Protein AF-A0A7J3V634-F1 (afdb_monomer)

Mean predicted aligned error: 9.3 Å

Foldseek 3Di:
DVVVVVVVVVVVVLLVVQVVPQDDDDDDPDDPDPPPDPDDDDPSLLVLLLQCLQVLLLLCLLQLFLSLLVQQCCCCRVNNDDQLLSLLLSLLLSLLSLVLSLVLLVVVVLADPLCPLLLVLLLVLLLVLLLVLLVCLVPDDVVVVLVVLLVVLLVLLCCLQCCVVDPDPPPDDDDDDPVRSSVLSNVQSNVLSNVCLNNSGLSLLVQLSCCCPVVVDQSSNSSNSSSSSSNSSSVSSSVSSVVVVSHDPSSVSSSVSSSVSSSNSSNNNSNCNVPDDSNVSSNSSSVVSNVSSCVSPVDD

Nearest PDB structures (foldseek):
  6fmt-assembly1_A  TM=5.367E-01  e=1.695E-02  Escherichia coli K-12
  5hxs-assembly1_A  TM=1.666E-01  e=1.503E-01  Methanocaldococcus jannaschii DSM 2661
  5a2o-assembly1_B  TM=2.317E-01  e=8.342E+00  Arabidopsis thaliana
  4iu9-assembly1_B  TM=1.580E-01  e=4.334E+00  Escherichia coli K-12

Sequence (300 aa):
MKVSVLLTFQFNYLLRYIYKNTRYEYMDTSGGKIIEANQSITIGRTSAAFLFGLLLGVAAGLIGVGGGEFRIPVLLHVIGLPVITAIAVNLLVGLLTVVASFIRRFQLGLLNGHSVNIVLVMSATSIIGAYVGALLTDRIPEKPLKKLLAAFLVIVGLKIGLEPFIEFQVAFTFTWSFLEEALLAALIGLAIGIISGTLGVAGGEFRIPALIYIFNLDIVAAGTASLLVSIPTVASGFLKHHSMRHMNRNAWFIAITMSAGSMLGAFVGASYAGVIGKDILKVLLGVILVLATVRMVTKP

Radius of gyration: 19.32 Å; Cα contacts (8 Å, |Δi|>4): 490; chains: 1; bounding box: 47×51×56 Å

Secondary structure (DSSP, 8-state):
-HHHHHHHHHHHHHHHHHHTT-------S-SS----------HHHHHHHHHHHHHHHHHHHHHT---HHHHHHHIIIII---HHHHHHHHHHHHHHHHHHHHHHHHHTT---GGGHHHHHHHHHHHHHHHHHHHHHTTTS-HHHHHHHHHHHHHHHHHHHHHTTTS-----------HHHHHHHHHHHHHHHHHHHHHH----HHHHHHHHHHTS---HHHHHHHHHHHHHHHHHHHHHHHHHTT---HHHHHHHHHHHHHHHHHHHHHHHHTTTS-HHHHHHHHHHHHHHHHHHHHH--

Solvent-accessible surface area (backbone atoms only — not comparable to full-atom values): 14826 Å² total; per-residue (Å²): 123,72,66,63,57,52,53,54,48,52,52,53,48,51,50,50,61,53,57,76,74,62,83,80,81,88,77,82,96,78,71,102,64,90,76,73,77,84,70,79,88,48,73,70,48,44,53,48,32,20,53,53,20,20,57,43,12,24,58,12,15,35,51,24,30,28,44,19,71,65,44,43,59,42,31,44,72,66,62,58,42,56,70,67,34,25,30,42,35,30,18,51,28,18,31,47,20,21,48,35,13,37,55,41,30,54,75,67,62,42,64,56,80,89,47,50,64,45,36,52,39,16,26,61,29,9,27,55,18,2,43,53,15,42,72,37,43,93,72,54,68,60,67,66,53,52,50,55,50,30,55,51,30,38,56,52,10,51,51,46,32,41,44,75,82,41,89,74,79,75,91,70,86,86,84,72,52,76,65,57,46,42,51,51,25,30,53,51,17,25,54,41,11,26,51,19,17,43,66,24,31,41,40,18,84,59,40,26,56,44,31,30,74,75,68,68,33,55,67,56,36,15,10,40,45,27,19,63,28,25,38,57,18,26,44,36,18,30,53,50,39,54,75,69,60,44,63,56,76,63,49,49,55,44,27,53,39,17,22,57,22,11,26,53,17,2,34,57,18,14,67,42,36,85,72,55,55,68,55,60,52,30,33,52,51,9,52,48,31,37,53,48,26,53,58,62,70,76,51,135

Structure (mmCIF, N/CA/C/O backbone):
data_AF-A0A7J3V634-F1
#
_entry.id   AF-A0A7J3V634-F1
#
loop_
_atom_site.group_PDB
_atom_site.id
_atom_site.type_symbol
_atom_site.label_atom_id
_atom_site.label_alt_id
_atom_site.label_comp_id
_atom_site.label_asym_id
_atom_site.label_entity_id
_atom_site.label_seq_id
_atom_site.pdbx_PDB_ins_code
_atom_site.Cartn_x
_atom_site.Cartn_y
_atom_site.Cartn_z
_atom_site.occupancy
_atom_site.B_iso_or_equiv
_atom_site.auth_seq_id
_atom_site.auth_comp_id
_atom_site.auth_asym_id
_atom_site.auth_atom_id
_atom_site.pdbx_PDB_model_num
ATOM 1 N N . MET A 1 1 ? -10.206 -32.876 1.436 1.00 45.84 1 MET A N 1
ATOM 2 C CA . MET A 1 1 ? -11.589 -32.351 1.556 1.00 45.84 1 MET A CA 1
ATOM 3 C C . MET A 1 1 ? -12.076 -32.115 2.998 1.00 45.84 1 MET A C 1
ATOM 5 O O . MET A 1 1 ? -12.965 -31.299 3.171 1.00 45.84 1 MET A O 1
ATOM 9 N N . LYS A 1 2 ? -11.512 -32.754 4.044 1.00 36.22 2 LYS A N 1
ATOM 10 C CA . LYS A 1 2 ? -11.956 -32.561 5.449 1.00 36.22 2 LYS A CA 1
ATOM 11 C C . LYS A 1 2 ? -11.370 -31.329 6.175 1.00 36.22 2 LYS A C 1
ATOM 13 O O . LYS A 1 2 ? -11.985 -30.839 7.111 1.00 36.22 2 LYS A O 1
ATOM 18 N N . VAL A 1 3 ? -10.229 -30.794 5.727 1.00 35.16 3 VAL A N 1
ATOM 19 C CA . VAL A 1 3 ? -9.557 -29.640 6.373 1.00 35.16 3 VAL A CA 1
ATOM 20 C C . VAL A 1 3 ? -10.190 -28.293 5.988 1.00 35.16 3 VAL A C 1
ATOM 22 O O . VAL A 1 3 ? -10.317 -27.412 6.833 1.00 35.16 3 VAL A O 1
ATOM 25 N 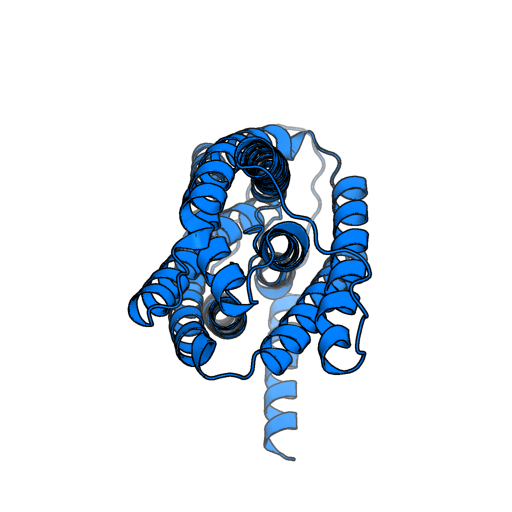N . SER A 1 4 ? -10.666 -28.145 4.745 1.00 29.00 4 SER A N 1
ATOM 26 C CA . SER A 1 4 ? -11.328 -26.915 4.281 1.00 29.00 4 SER A CA 1
ATOM 27 C C . SER A 1 4 ? -12.658 -26.670 4.996 1.00 29.00 4 SER A C 1
ATOM 29 O O . SER A 1 4 ? -12.927 -25.553 5.418 1.00 29.00 4 SER A O 1
ATOM 31 N N . VAL A 1 5 ? -13.449 -27.723 5.221 1.00 34.91 5 VAL A N 1
ATOM 32 C CA . VAL A 1 5 ? -14.742 -27.631 5.918 1.00 34.91 5 VAL A CA 1
ATOM 33 C C . VAL A 1 5 ? -14.561 -27.233 7.387 1.00 34.91 5 VAL A C 1
ATOM 35 O O . VAL A 1 5 ? -15.330 -26.420 7.894 1.00 34.91 5 VAL A O 1
ATOM 38 N N . LEU A 1 6 ? -13.513 -27.731 8.056 1.00 27.88 6 LEU A N 1
ATOM 39 C CA . LEU A 1 6 ? -13.231 -27.405 9.458 1.00 27.88 6 LEU A CA 1
ATOM 40 C C . LEU A 1 6 ? -12.785 -25.941 9.637 1.00 27.88 6 LEU A C 1
ATOM 42 O O . LEU A 1 6 ? -13.244 -25.264 10.556 1.00 27.88 6 LEU A O 1
ATOM 46 N N . LEU A 1 7 ? -11.945 -25.435 8.724 1.00 33.19 7 LEU A N 1
ATOM 47 C CA . LEU A 1 7 ? -11.500 -24.036 8.702 1.00 33.19 7 LEU A CA 1
ATOM 48 C C . LEU A 1 7 ? -12.657 -23.077 8.397 1.00 33.19 7 LEU A C 1
ATOM 50 O O . LEU A 1 7 ? -12.810 -22.069 9.084 1.00 33.19 7 LEU A O 1
ATOM 54 N N . THR A 1 8 ? -13.519 -23.403 7.429 1.00 33.12 8 THR A N 1
ATOM 55 C CA . THR A 1 8 ? -14.716 -22.603 7.124 1.00 33.12 8 THR A CA 1
ATOM 56 C C . THR A 1 8 ? -15.710 -22.603 8.288 1.00 33.12 8 THR A C 1
ATOM 58 O O . THR A 1 8 ? -16.333 -21.577 8.562 1.00 33.12 8 THR A O 1
ATOM 61 N N . PHE A 1 9 ? -15.837 -23.715 9.018 1.00 32.44 9 PHE A N 1
ATOM 62 C CA . PHE A 1 9 ? -16.726 -23.814 10.176 1.00 32.44 9 PHE A CA 1
ATOM 63 C C . PHE A 1 9 ? -16.220 -22.997 11.370 1.00 32.44 9 PHE A C 1
ATOM 65 O O . PHE A 1 9 ? -16.987 -22.226 11.944 1.00 32.44 9 PHE A O 1
ATOM 72 N N . GLN A 1 10 ? -14.927 -23.083 11.704 1.00 37.62 10 GLN A N 1
ATOM 73 C CA . GLN A 1 10 ? -14.343 -22.256 12.767 1.00 37.62 10 GLN A CA 1
ATOM 74 C C . GLN A 1 10 ? -14.338 -20.767 12.408 1.00 37.62 10 GLN A C 1
ATOM 76 O O . GLN A 1 10 ? -14.627 -19.936 13.265 1.00 37.62 10 GLN A O 1
ATOM 81 N N . PHE A 1 11 ? -14.105 -20.423 11.140 1.00 39.81 11 PHE A N 1
ATOM 82 C CA . PHE A 1 11 ? -14.181 -19.047 10.649 1.00 39.81 11 PHE A CA 1
ATOM 83 C C . PHE A 1 11 ? -15.605 -18.477 10.746 1.00 39.81 11 PHE A C 1
ATOM 85 O O . PHE A 1 11 ? -15.799 -17.379 11.263 1.00 39.81 11 PHE A O 1
ATOM 92 N N . ASN A 1 12 ? -16.624 -19.243 10.341 1.00 38.59 12 ASN A N 1
ATOM 93 C CA . ASN A 1 12 ? -18.026 -18.836 10.465 1.00 38.59 12 ASN A CA 1
ATOM 94 C C . ASN A 1 12 ? -18.508 -18.784 11.922 1.00 38.59 12 ASN A C 1
ATOM 96 O O . ASN A 1 12 ? -19.328 -17.931 12.261 1.00 38.59 12 ASN A O 1
ATOM 100 N N . TYR A 1 13 ? -17.997 -19.657 12.792 1.00 42.78 13 TYR A N 1
ATOM 101 C CA . TYR A 1 13 ? -18.288 -19.617 14.224 1.00 42.78 13 TYR A CA 1
ATOM 102 C C . TYR A 1 13 ? -17.664 -18.384 14.887 1.00 42.78 13 TYR A C 1
ATOM 104 O O . TYR A 1 13 ? -18.345 -17.686 15.635 1.00 42.78 13 TYR A O 1
ATOM 112 N N . LEU A 1 14 ? -16.413 -18.056 14.546 1.00 41.62 14 LEU A N 1
ATOM 113 C CA . LEU A 1 14 ? -15.735 -16.847 15.014 1.00 41.62 14 LEU A CA 1
ATOM 114 C C . LEU A 1 14 ? -16.471 -15.585 14.539 1.00 41.62 14 LEU A C 1
ATOM 116 O O . LEU A 1 14 ? -16.734 -14.692 15.340 1.00 41.62 14 LEU A O 1
ATOM 120 N N . LEU A 1 15 ? -16.891 -15.544 13.268 1.00 41.97 15 LEU A N 1
ATOM 121 C CA . LEU A 1 15 ? -17.710 -14.457 12.730 1.00 41.97 15 LEU A CA 1
ATOM 122 C C . LEU A 1 15 ? -19.057 -14.340 13.455 1.00 41.97 15 LEU A C 1
ATOM 124 O O . LEU A 1 15 ? -19.433 -13.237 13.835 1.00 41.97 15 LEU A O 1
ATOM 128 N N . ARG A 1 16 ? -19.766 -15.448 13.713 1.00 43.16 16 ARG A N 1
ATOM 129 C CA . ARG A 1 16 ? -21.039 -15.434 14.463 1.00 43.16 16 ARG A CA 1
ATOM 130 C C . ARG A 1 16 ? -20.866 -15.008 15.921 1.00 43.16 16 ARG A C 1
ATOM 132 O O . ARG A 1 16 ? -21.716 -14.286 16.436 1.00 43.16 16 ARG A O 1
ATOM 139 N N . TYR A 1 17 ? -19.783 -15.425 16.571 1.00 42.31 17 TYR A N 1
ATOM 140 C CA . TYR A 1 17 ? -19.458 -15.030 17.940 1.00 42.31 17 TYR A CA 1
ATOM 141 C C . TYR A 1 17 ? -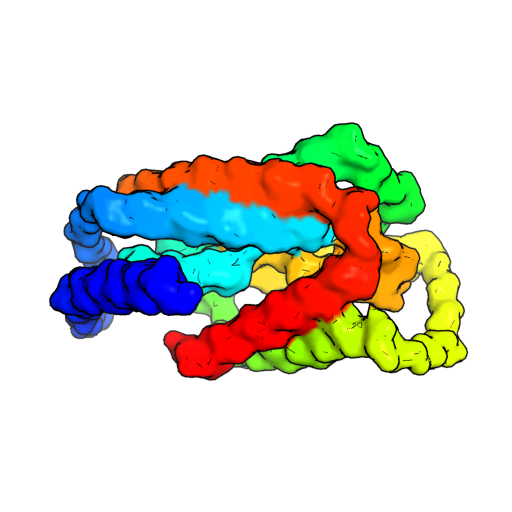19.157 -13.526 18.035 1.00 42.31 17 TYR A C 1
ATOM 143 O O . TYR A 1 17 ? -19.660 -12.851 18.929 1.00 42.31 17 TYR A O 1
ATOM 151 N N . ILE A 1 18 ? -18.412 -12.981 17.069 1.00 43.28 18 ILE A N 1
ATOM 152 C CA . ILE A 1 18 ? -18.109 -11.546 16.976 1.00 43.28 18 ILE A CA 1
ATOM 153 C C . ILE A 1 18 ? -19.377 -10.730 16.655 1.00 43.28 18 ILE A C 1
ATOM 155 O O . ILE A 1 18 ? -19.612 -9.695 17.281 1.00 43.28 18 ILE A O 1
ATOM 159 N N . TYR A 1 19 ? -20.225 -11.216 15.741 1.00 39.62 19 TYR A N 1
ATOM 160 C CA . TYR A 1 19 ? -21.429 -10.513 15.271 1.00 39.62 19 TYR A CA 1
ATOM 161 C C . TYR A 1 19 ? -22.530 -10.400 16.337 1.00 39.62 19 TYR A C 1
ATOM 163 O O . TYR A 1 19 ? -23.270 -9.419 16.375 1.00 39.62 19 TYR A O 1
ATOM 171 N N . LYS A 1 20 ? -22.640 -11.378 17.248 1.00 38.91 20 LYS A N 1
ATOM 172 C CA . LYS A 1 20 ? -23.661 -11.360 18.312 1.00 38.91 20 LYS A CA 1
ATOM 173 C C . LYS A 1 20 ? -23.443 -10.231 19.338 1.00 38.91 20 LYS A C 1
ATOM 175 O O . LYS A 1 20 ? -24.393 -9.851 20.013 1.00 38.91 20 LYS A O 1
ATOM 180 N N . ASN A 1 21 ? -22.237 -9.657 19.398 1.00 39.81 21 ASN A N 1
ATOM 181 C CA . ASN A 1 21 ? -21.861 -8.596 20.340 1.00 39.81 21 ASN A CA 1
ATOM 182 C C . ASN A 1 21 ? -21.750 -7.188 19.711 1.00 39.81 21 ASN A C 1
ATOM 184 O O . ASN A 1 21 ? -21.291 -6.267 20.380 1.00 39.81 21 ASN A O 1
ATOM 188 N N . THR A 1 22 ? -22.158 -6.991 18.451 1.00 38.78 22 THR A N 1
ATOM 189 C CA . THR A 1 22 ? -21.983 -5.725 17.700 1.00 38.78 22 THR A CA 1
ATOM 190 C C . THR A 1 22 ? -23.302 -4.969 17.444 1.00 38.78 22 THR A C 1
ATOM 192 O O . THR A 1 22 ? -23.535 -4.465 16.347 1.00 38.78 22 THR A O 1
ATOM 195 N N . ARG A 1 23 ? -24.203 -4.860 18.438 1.00 30.58 23 ARG A N 1
ATOM 196 C CA . ARG A 1 23 ? -25.337 -3.915 18.331 1.00 30.58 23 ARG A CA 1
ATOM 197 C C . ARG A 1 23 ? -24.818 -2.479 18.461 1.00 30.58 23 ARG A C 1
ATOM 199 O O . ARG A 1 23 ? -24.318 -2.098 19.513 1.00 30.58 23 ARG A O 1
ATOM 206 N N . TYR A 1 24 ? -24.945 -1.709 17.383 1.00 37.53 24 TYR A N 1
ATOM 207 C CA . TYR A 1 24 ? -24.704 -0.269 17.352 1.00 37.53 24 TYR A CA 1
ATOM 208 C C . TYR A 1 24 ? -25.975 0.459 17.812 1.00 37.53 24 TYR A C 1
ATOM 210 O O . TYR A 1 24 ? -27.003 0.373 17.143 1.00 37.53 24 TYR A O 1
ATOM 218 N N . GLU A 1 25 ? -25.914 1.168 18.939 1.00 31.16 25 GLU A N 1
ATOM 219 C CA . GLU A 1 25 ? -26.877 2.229 19.252 1.00 31.16 25 GLU A CA 1
ATOM 220 C C . GLU A 1 25 ? -26.406 3.510 18.557 1.00 31.16 25 GLU A C 1
ATOM 222 O O . GLU A 1 25 ? -25.338 4.042 18.859 1.00 31.16 25 GLU A O 1
ATOM 227 N N . TYR A 1 26 ? -27.186 3.988 17.588 1.00 30.92 26 TYR A N 1
ATOM 228 C CA . TYR A 1 26 ? -27.052 5.348 17.081 1.00 30.92 26 TYR A CA 1
ATOM 229 C C . TYR A 1 26 ? -27.625 6.287 18.145 1.00 30.92 26 TYR A C 1
ATOM 231 O O . TYR A 1 26 ? -28.818 6.210 18.432 1.00 30.92 26 TYR A O 1
ATOM 239 N N . MET A 1 27 ? -26.795 7.150 18.737 1.00 32.94 27 MET A N 1
ATOM 240 C CA . MET A 1 27 ? -27.274 8.231 19.599 1.00 32.94 27 MET A CA 1
ATOM 241 C C . MET A 1 27 ? -27.225 9.576 18.880 1.00 32.94 27 MET A C 1
ATOM 243 O O . MET A 1 27 ? -26.227 9.950 18.265 1.00 32.94 27 MET A O 1
ATOM 247 N N . ASP A 1 28 ? -28.365 10.250 18.986 1.00 32.53 28 ASP A N 1
ATOM 248 C CA . ASP A 1 28 ? -28.710 11.584 18.520 1.00 32.53 28 ASP A CA 1
ATOM 249 C C . ASP A 1 28 ? -27.691 12.653 18.958 1.00 32.53 28 ASP A C 1
ATOM 251 O O . ASP A 1 28 ? -27.227 12.702 20.101 1.00 32.53 28 ASP A O 1
ATOM 255 N N . THR A 1 29 ? -27.337 13.519 18.013 1.00 43.69 29 THR A N 1
ATOM 256 C CA . THR A 1 29 ? -26.431 14.655 18.164 1.00 43.69 29 THR A CA 1
ATOM 257 C C . THR A 1 29 ? -27.108 15.796 18.919 1.00 43.69 29 THR A C 1
ATOM 259 O O . THR A 1 29 ? -27.590 16.749 18.316 1.00 43.69 29 THR A O 1
ATOM 262 N N . SER A 1 30 ? -27.088 15.734 20.250 1.00 37.00 30 SER A N 1
ATOM 263 C CA . SER A 1 30 ? -27.451 16.852 21.130 1.00 37.00 30 SER A CA 1
ATOM 264 C C . SER A 1 30 ? -26.526 16.899 22.352 1.00 37.00 30 SER A C 1
ATOM 266 O O . SER A 1 30 ? -26.880 16.451 23.437 1.00 37.00 30 SER A O 1
ATOM 268 N N . GLY A 1 31 ? -25.312 17.437 22.176 1.00 37.28 31 GLY A N 1
ATOM 269 C CA . GLY A 1 31 ? -24.370 17.716 23.271 1.00 37.28 31 GLY A CA 1
ATOM 270 C C . GLY A 1 31 ? -22.965 17.169 23.017 1.00 37.28 31 GLY A C 1
ATOM 271 O O . GLY A 1 31 ? -22.726 15.972 23.122 1.00 37.28 31 GLY A O 1
ATOM 272 N N . GLY A 1 32 ? -22.025 18.061 22.688 1.00 38.50 32 GLY A N 1
ATOM 273 C CA . GLY A 1 32 ? -20.645 17.779 22.270 1.00 38.50 32 GLY A CA 1
ATOM 274 C C . GLY A 1 32 ? -19.739 17.070 23.288 1.00 38.50 32 GLY A C 1
ATOM 275 O O . GLY A 1 32 ? -18.743 17.634 23.736 1.00 38.50 32 GLY A O 1
ATOM 276 N N . LYS A 1 33 ? -20.022 15.802 23.591 1.00 30.19 33 LYS A N 1
ATOM 277 C CA . LYS A 1 33 ? -19.060 14.832 24.120 1.00 30.19 33 LYS A CA 1
ATOM 278 C C . LYS A 1 33 ? -19.161 13.554 23.296 1.00 30.19 33 LYS A C 1
ATOM 280 O O . LYS A 1 33 ? -20.171 12.864 23.343 1.00 30.19 33 LYS A O 1
ATOM 285 N N . ILE A 1 34 ? -18.090 13.229 22.572 1.00 41.69 34 ILE A N 1
ATOM 286 C CA . ILE A 1 34 ? -17.910 11.903 21.974 1.00 41.69 34 ILE A CA 1
ATOM 287 C C . ILE A 1 34 ? -17.723 10.935 23.144 1.00 41.69 34 ILE A C 1
ATOM 289 O O . ILE A 1 34 ? -16.632 10.817 23.702 1.00 41.69 34 ILE A O 1
ATOM 293 N N . ILE A 1 35 ? -18.807 10.300 23.581 1.00 38.84 35 ILE A N 1
ATOM 294 C CA . ILE A 1 35 ? -18.733 9.184 24.517 1.00 38.84 35 ILE A CA 1
ATOM 295 C C . ILE A 1 35 ? -18.298 7.987 23.676 1.00 38.84 35 ILE A C 1
ATOM 297 O O . ILE A 1 35 ? -19.115 7.314 23.051 1.00 38.84 35 ILE A O 1
ATOM 301 N N . GLU A 1 36 ? -16.987 7.763 23.583 1.00 44.78 36 GLU A N 1
ATOM 302 C CA . GLU A 1 36 ? -16.469 6.529 23.002 1.00 44.78 36 GLU A CA 1
ATOM 303 C C . GLU A 1 36 ? -17.006 5.354 23.822 1.00 44.78 36 GLU A C 1
ATOM 305 O O . GLU A 1 36 ? -16.703 5.217 25.010 1.00 44.78 36 GLU A O 1
ATOM 310 N N . ALA A 1 37 ? -17.806 4.492 23.192 1.00 45.09 37 ALA A N 1
ATOM 311 C CA . ALA A 1 37 ? -18.147 3.207 23.775 1.00 45.09 37 ALA A CA 1
ATOM 312 C C . ALA A 1 37 ? -16.836 2.485 24.118 1.00 45.09 37 ALA A C 1
ATOM 314 O O . ALA A 1 37 ? -16.034 2.180 23.231 1.00 45.09 37 ALA A O 1
ATOM 315 N N . ASN A 1 38 ? -16.603 2.239 25.409 1.00 43.22 38 ASN A N 1
ATOM 316 C CA . ASN A 1 38 ? -15.440 1.516 25.911 1.00 43.22 38 ASN A CA 1
ATOM 317 C C . ASN A 1 38 ? -15.550 0.043 25.487 1.00 43.22 38 ASN A C 1
ATOM 319 O O . ASN A 1 38 ? -15.995 -0.820 26.241 1.00 43.22 38 ASN A O 1
ATOM 323 N N . GLN A 1 39 ? -15.227 -0.239 24.226 1.00 55.69 39 GLN A N 1
ATOM 324 C CA . GLN A 1 39 ? -15.285 -1.582 23.673 1.00 55.69 39 GLN A CA 1
ATOM 325 C C . GLN A 1 39 ? -14.140 -2.406 24.258 1.00 55.69 39 GLN A C 1
ATOM 327 O O . GLN A 1 39 ? -12.975 -2.135 23.966 1.00 55.69 39 GLN A O 1
ATOM 332 N N . SER A 1 40 ? -14.453 -3.431 25.046 1.00 54.59 40 SER A N 1
ATOM 333 C CA . SER A 1 40 ? -13.447 -4.304 25.650 1.00 54.59 40 SER A CA 1
ATOM 334 C C . SER A 1 40 ? -12.592 -5.023 24.590 1.00 54.59 40 SER A C 1
ATOM 336 O O . SER A 1 40 ? -13.079 -5.515 23.563 1.00 54.59 40 SER A O 1
ATOM 338 N N . ILE A 1 41 ? -11.276 -5.074 24.828 1.00 60.81 41 ILE A N 1
ATOM 339 C CA . ILE A 1 41 ? -10.343 -5.886 24.039 1.00 60.81 41 ILE A CA 1
ATOM 340 C C . ILE A 1 41 ? -10.608 -7.353 24.390 1.00 60.81 41 ILE A C 1
ATOM 342 O O . ILE A 1 41 ? -10.393 -7.774 25.523 1.00 60.81 41 ILE A O 1
ATOM 346 N N . THR A 1 42 ? -11.059 -8.146 23.421 1.00 71.00 42 THR A N 1
ATOM 347 C CA . THR A 1 42 ? -11.179 -9.604 23.569 1.00 71.00 42 THR A CA 1
ATOM 348 C C . THR A 1 42 ? -9.991 -10.285 22.895 1.00 71.00 42 THR A C 1
ATOM 350 O O . THR A 1 42 ? -9.598 -9.869 21.805 1.00 71.00 42 THR A O 1
ATOM 353 N N . ILE A 1 43 ? -9.481 -11.377 23.477 1.00 68.25 43 ILE A N 1
ATOM 354 C CA . ILE A 1 43 ? -8.412 -12.216 22.892 1.00 68.25 43 ILE A CA 1
ATOM 355 C C . ILE A 1 43 ? -8.740 -12.612 21.438 1.00 68.25 43 ILE A C 1
ATOM 357 O O . ILE A 1 43 ? -7.882 -12.564 20.564 1.00 68.25 43 ILE A O 1
ATOM 361 N N . GLY A 1 44 ? -10.009 -12.909 21.135 1.00 77.38 44 GLY A N 1
ATOM 362 C CA . GLY A 1 44 ? -10.434 -13.230 19.768 1.00 77.38 44 GLY A CA 1
ATOM 363 C C . GLY A 1 44 ? -10.220 -12.095 18.754 1.00 77.38 44 GLY A C 1
ATOM 364 O O . GLY A 1 44 ? -9.862 -12.363 17.608 1.00 77.38 44 GLY A O 1
ATOM 365 N N . ARG A 1 45 ? -10.379 -10.826 19.161 1.00 82.12 45 ARG A N 1
ATOM 366 C CA . ARG A 1 45 ? -10.190 -9.659 18.276 1.00 82.12 45 ARG A CA 1
ATOM 367 C C . ARG A 1 45 ? -8.708 -9.414 17.992 1.00 82.12 45 ARG A C 1
ATOM 369 O O . ARG A 1 45 ? -8.359 -9.109 16.857 1.00 82.12 45 ARG A O 1
ATOM 376 N N . THR A 1 46 ? -7.829 -9.590 18.980 1.00 85.06 46 THR A N 1
ATOM 377 C CA . THR A 1 46 ? -6.377 -9.412 18.800 1.00 85.06 46 THR A CA 1
ATOM 378 C C . THR A 1 46 ? -5.757 -10.535 17.972 1.00 85.06 46 THR A C 1
ATOM 380 O O . THR A 1 46 ? -4.952 -10.260 17.083 1.00 85.06 46 THR A O 1
ATOM 383 N N . SER A 1 47 ? -6.177 -11.788 18.175 1.00 88.62 47 SER A N 1
ATOM 384 C CA . SER A 1 47 ? -5.762 -12.904 17.314 1.00 88.62 47 SER A CA 1
ATOM 385 C C . SER A 1 47 ? -6.236 -12.711 15.873 1.00 88.62 47 SER A C 1
ATOM 387 O O . SER A 1 47 ? -5.456 -12.907 14.943 1.00 88.62 47 SER A O 1
ATOM 389 N N . ALA A 1 48 ? -7.482 -12.264 15.672 1.00 89.38 48 ALA A N 1
ATOM 390 C CA . ALA A 1 48 ? -7.980 -11.920 14.342 1.00 89.38 48 ALA A CA 1
ATOM 391 C C . ALA A 1 48 ? -7.152 -10.790 13.709 1.00 89.38 48 ALA A C 1
ATOM 393 O O . ALA A 1 48 ? -6.738 -10.915 12.558 1.00 89.38 48 ALA A O 1
ATOM 394 N N . ALA A 1 49 ? -6.852 -9.727 14.461 1.00 92.94 49 ALA A N 1
ATOM 395 C CA . ALA A 1 49 ? -6.023 -8.619 13.996 1.00 92.94 49 ALA A CA 1
ATOM 396 C C . ALA A 1 49 ? -4.643 -9.102 13.520 1.00 92.94 49 ALA A C 1
ATOM 398 O O . ALA A 1 49 ? -4.236 -8.775 12.408 1.00 92.94 49 ALA A O 1
ATOM 399 N N . PHE A 1 50 ? -3.960 -9.947 14.296 1.00 95.69 50 PHE A N 1
ATOM 400 C CA . PHE A 1 50 ? -2.676 -10.524 13.894 1.00 95.69 50 PHE A CA 1
ATOM 401 C C . PHE A 1 50 ? -2.788 -11.383 12.623 1.00 95.69 50 PHE A C 1
ATOM 403 O O . PHE A 1 50 ? -2.017 -11.187 11.685 1.00 95.69 50 PHE A O 1
ATOM 410 N N . LEU A 1 51 ? -3.759 -12.303 12.558 1.00 95.12 51 LEU A N 1
ATOM 411 C CA . LEU A 1 51 ? -3.926 -13.220 11.423 1.00 95.12 51 LEU A CA 1
ATOM 412 C C . LEU A 1 51 ? -4.276 -12.486 10.126 1.00 95.12 51 LEU A C 1
ATOM 414 O O . LEU A 1 51 ? -3.654 -12.728 9.093 1.00 95.12 51 LEU A O 1
ATOM 418 N N . PHE A 1 52 ? -5.236 -11.561 10.172 1.00 92.38 52 PHE A N 1
ATOM 419 C CA . PHE A 1 52 ? -5.556 -10.729 9.013 1.00 92.38 52 PHE A CA 1
ATOM 420 C C . PHE A 1 52 ? -4.390 -9.814 8.649 1.00 92.38 52 PHE A C 1
ATOM 422 O O . PHE A 1 52 ? -4.101 -9.658 7.467 1.00 92.38 52 PHE A O 1
ATOM 429 N N . GLY A 1 53 ? -3.691 -9.258 9.643 1.00 95.31 53 GLY A N 1
ATOM 430 C CA . GLY A 1 53 ? -2.454 -8.513 9.437 1.00 95.31 53 GLY A CA 1
ATOM 431 C C . GLY A 1 53 ? -1.453 -9.324 8.622 1.00 95.31 53 GLY A C 1
ATOM 432 O O . GLY A 1 53 ? -1.005 -8.846 7.584 1.00 95.31 53 GLY A O 1
ATOM 433 N N . LEU A 1 54 ? -1.177 -10.563 9.034 1.00 96.62 54 LEU A N 1
ATOM 434 C CA . LEU A 1 54 ? -0.256 -11.482 8.365 1.00 96.62 54 LEU A CA 1
ATOM 435 C C . LEU A 1 54 ? -0.681 -11.795 6.933 1.00 96.62 54 LEU A C 1
ATOM 437 O O . LEU A 1 54 ? 0.109 -11.591 6.015 1.00 96.62 54 LEU A O 1
ATOM 441 N N . LEU A 1 55 ? -1.923 -12.230 6.717 1.00 93.69 55 LEU A N 1
ATOM 442 C CA . LEU A 1 55 ? -2.409 -12.596 5.382 1.00 93.69 55 LEU A CA 1
ATOM 443 C C . LEU A 1 55 ? -2.381 -11.407 4.414 1.00 93.69 55 LEU A C 1
ATOM 445 O O . LEU A 1 55 ? -1.880 -11.522 3.295 1.00 93.69 55 LEU A O 1
ATOM 449 N N . LEU A 1 56 ? -2.875 -10.251 4.862 1.00 92.19 56 LEU A N 1
ATOM 450 C CA . LEU A 1 56 ? -2.860 -9.028 4.062 1.00 92.19 56 LEU A CA 1
ATOM 451 C C . LEU A 1 56 ? -1.435 -8.509 3.862 1.00 92.19 56 LEU A C 1
ATOM 453 O O . LEU A 1 56 ? -1.129 -7.989 2.796 1.00 92.19 56 LEU A O 1
ATOM 457 N N . GLY A 1 57 ? -0.558 -8.700 4.850 1.00 95.06 57 GLY A N 1
ATOM 458 C CA . GLY A 1 57 ? 0.867 -8.403 4.766 1.00 95.06 57 GLY A CA 1
ATOM 459 C C . GLY A 1 57 ? 1.551 -9.202 3.661 1.00 95.06 57 GLY A C 1
ATOM 460 O O . GLY A 1 57 ? 2.263 -8.613 2.859 1.00 95.06 57 GLY A O 1
ATOM 461 N N . VAL A 1 58 ? 1.299 -10.513 3.556 1.00 95.31 58 VAL A N 1
ATOM 462 C CA . VAL A 1 58 ? 1.879 -11.355 2.489 1.00 95.31 58 VAL A CA 1
ATOM 463 C C . VAL A 1 58 ? 1.496 -10.833 1.108 1.00 95.31 58 VAL A C 1
ATOM 465 O O . VAL A 1 58 ? 2.373 -10.621 0.271 1.00 95.31 58 VAL A O 1
ATOM 468 N N . ALA A 1 59 ? 0.209 -10.565 0.880 1.00 91.81 59 ALA A N 1
ATOM 469 C CA . ALA A 1 59 ? -0.256 -10.013 -0.391 1.00 91.81 59 ALA A CA 1
ATOM 470 C C . ALA A 1 59 ? 0.353 -8.625 -0.672 1.00 91.81 59 ALA A C 1
ATOM 472 O O . ALA A 1 59 ? 0.833 -8.359 -1.775 1.00 91.81 59 ALA A O 1
ATOM 473 N N . ALA A 1 60 ? 0.382 -7.763 0.349 1.00 92.44 60 ALA A N 1
ATOM 474 C CA . ALA A 1 60 ? 0.927 -6.413 0.286 1.00 92.44 60 ALA A CA 1
ATOM 475 C C . ALA A 1 60 ? 2.420 -6.399 -0.071 1.00 92.44 60 ALA A C 1
ATOM 477 O O . ALA A 1 60 ? 2.821 -5.734 -1.027 1.00 92.44 60 ALA A O 1
ATOM 478 N N . GLY A 1 61 ? 3.231 -7.179 0.645 1.00 94.00 61 GLY A N 1
ATOM 479 C CA . GLY A 1 61 ? 4.674 -7.257 0.438 1.00 94.00 61 GLY A CA 1
ATOM 480 C C . GLY A 1 61 ? 5.056 -7.870 -0.903 1.00 94.00 61 GLY A C 1
ATOM 481 O O . GLY A 1 61 ? 6.011 -7.407 -1.525 1.00 94.00 61 GLY A O 1
ATOM 482 N N . LEU A 1 62 ? 4.289 -8.859 -1.378 1.00 94.19 62 LEU A N 1
ATOM 483 C CA . LEU A 1 62 ? 4.547 -9.511 -2.661 1.00 94.19 62 LEU A CA 1
ATOM 484 C C . LEU A 1 62 ? 4.416 -8.539 -3.841 1.00 94.19 62 LEU A C 1
ATOM 486 O O . LEU A 1 62 ? 5.245 -8.539 -4.746 1.00 94.19 62 LEU A O 1
ATOM 490 N N . ILE A 1 63 ? 3.393 -7.689 -3.813 1.00 91.19 63 ILE A N 1
ATOM 491 C CA . ILE A 1 63 ? 3.119 -6.726 -4.884 1.00 91.19 63 ILE A CA 1
ATOM 492 C C . ILE A 1 63 ? 3.903 -5.422 -4.669 1.00 91.19 63 ILE A C 1
ATOM 494 O O . ILE A 1 63 ? 4.388 -4.805 -5.616 1.00 91.19 63 ILE A O 1
ATOM 498 N N . GLY A 1 64 ? 4.081 -4.999 -3.418 1.00 90.75 64 GLY A N 1
ATOM 499 C CA . GLY A 1 64 ? 4.568 -3.664 -3.063 1.00 90.75 64 GLY A CA 1
ATOM 500 C C . GLY A 1 64 ? 3.459 -2.633 -2.870 1.00 90.75 64 GLY A C 1
ATOM 501 O O . GLY A 1 64 ? 3.695 -1.436 -3.032 1.00 90.75 64 GLY A O 1
ATOM 502 N N . VAL A 1 65 ? 2.249 -3.078 -2.531 1.00 85.62 65 VAL A N 1
ATOM 503 C CA . VAL A 1 65 ? 1.183 -2.188 -2.051 1.00 85.62 65 VAL A CA 1
ATOM 504 C C . VAL A 1 65 ? 1.209 -2.134 -0.531 1.00 85.62 65 VAL A C 1
ATOM 506 O O . VAL A 1 65 ? 1.589 -3.095 0.126 1.00 85.62 65 VAL A O 1
ATOM 509 N N . GLY A 1 66 ? 0.771 -1.024 0.059 1.00 75.56 66 GLY A N 1
ATOM 510 C CA . GLY A 1 66 ? 0.683 -0.908 1.515 1.00 75.56 66 GLY A CA 1
ATOM 511 C C . GLY A 1 66 ? -0.493 -1.653 2.141 1.00 75.56 66 GLY A C 1
ATOM 512 O O . GLY A 1 66 ? -0.646 -1.559 3.354 1.00 75.56 66 GLY A O 1
ATOM 513 N N . GLY A 1 67 ? -1.312 -2.370 1.357 1.00 69.44 67 GLY A N 1
ATOM 514 C CA . GLY A 1 67 ? -2.379 -3.275 1.810 1.00 69.44 67 GLY A CA 1
ATOM 515 C C . GLY A 1 67 ? -3.551 -2.612 2.540 1.00 69.44 67 GLY A C 1
ATOM 516 O O . GLY A 1 67 ? -4.307 -3.307 3.217 1.00 69.44 67 GLY A O 1
ATOM 517 N N . GLY A 1 68 ? -3.678 -1.284 2.469 1.00 72.31 68 GLY A N 1
ATOM 518 C CA . GLY A 1 68 ? -4.588 -0.512 3.314 1.00 72.31 68 GLY A CA 1
ATOM 519 C C . GLY A 1 68 ? -6.064 -0.754 3.006 1.00 72.31 68 GLY A C 1
ATOM 520 O O . GLY A 1 68 ? -6.880 -0.855 3.921 1.00 72.31 68 GLY A O 1
ATOM 521 N N . GLU A 1 69 ? -6.399 -0.911 1.733 1.00 75.12 69 GLU A N 1
ATOM 522 C CA . GLU A 1 69 ? -7.776 -1.000 1.234 1.00 75.12 69 GLU A CA 1
ATOM 523 C C . GLU A 1 69 ? -8.504 -2.234 1.781 1.00 75.12 69 GLU A C 1
ATOM 525 O O . GLU A 1 69 ? -9.700 -2.185 2.058 1.00 75.12 69 GLU A O 1
ATOM 530 N N . PHE A 1 70 ? -7.786 -3.339 2.004 1.00 78.25 70 PHE A N 1
ATOM 531 C CA . PHE A 1 70 ? -8.359 -4.579 2.543 1.00 78.25 70 PHE A CA 1
ATOM 532 C C . PHE A 1 70 ? -8.445 -4.591 4.061 1.00 78.25 70 PHE A C 1
ATOM 534 O O . PHE A 1 70 ? -9.301 -5.278 4.626 1.00 78.25 70 PHE A O 1
ATOM 541 N N . ARG A 1 71 ? -7.573 -3.837 4.736 1.00 87.06 71 ARG A N 1
ATOM 542 C CA . ARG A 1 71 ? -7.597 -3.748 6.196 1.00 87.06 71 ARG A CA 1
ATOM 543 C C . ARG A 1 71 ? -8.802 -2.967 6.678 1.00 87.06 71 ARG A C 1
ATOM 545 O O . ARG A 1 71 ? -9.373 -3.369 7.682 1.00 87.06 71 ARG A O 1
ATOM 552 N N . ILE A 1 72 ? -9.226 -1.914 5.975 1.00 86.12 72 ILE A N 1
ATOM 553 C CA . ILE A 1 72 ? -10.378 -1.101 6.393 1.00 86.12 72 ILE A CA 1
ATOM 554 C C . ILE A 1 72 ? -11.636 -1.974 6.589 1.00 86.12 72 ILE A C 1
ATOM 556 O O . ILE A 1 72 ? -12.172 -1.976 7.696 1.00 86.12 72 ILE A O 1
ATOM 560 N N . PRO A 1 73 ? -12.078 -2.813 5.627 1.00 78.69 73 PRO A N 1
ATOM 561 C CA . PRO A 1 73 ? -13.202 -3.721 5.844 1.00 78.69 73 PRO A CA 1
ATOM 562 C C . PRO A 1 73 ? -13.028 -4.657 7.043 1.00 78.69 73 PRO A C 1
ATOM 564 O O . PRO A 1 73 ? -14.005 -4.911 7.745 1.00 78.69 73 PRO A O 1
ATOM 567 N N . VAL A 1 74 ? -11.816 -5.160 7.290 1.00 85.94 74 VAL A N 1
ATOM 568 C CA . VAL A 1 74 ? -11.521 -6.018 8.448 1.00 85.94 74 VAL A CA 1
ATOM 569 C C . VAL A 1 74 ? -11.635 -5.221 9.746 1.00 85.94 74 VAL A C 1
ATOM 571 O O . VAL A 1 74 ? -12.297 -5.667 10.678 1.00 85.94 74 VAL A O 1
ATOM 574 N N . LEU A 1 75 ? -11.058 -4.024 9.804 1.00 85.56 75 LEU A N 1
ATOM 575 C CA . LEU A 1 75 ? -11.095 -3.147 10.972 1.00 85.56 75 LEU A CA 1
ATOM 576 C C . LEU A 1 75 ? -12.527 -2.714 11.311 1.00 85.56 75 LEU A C 1
ATOM 578 O O . LEU A 1 75 ? -12.891 -2.705 12.484 1.00 85.56 75 LEU A O 1
ATOM 582 N N . LEU A 1 76 ? -13.359 -2.437 10.305 1.00 81.62 76 LEU A N 1
ATOM 583 C CA . LEU A 1 76 ? -14.756 -2.041 10.501 1.00 81.62 76 LEU A CA 1
ATOM 584 C C . LEU A 1 76 ? -15.669 -3.218 10.854 1.00 81.62 76 LEU A C 1
ATOM 586 O O . LEU A 1 76 ? -16.465 -3.113 11.775 1.00 81.62 76 LEU A O 1
ATOM 590 N N . HIS A 1 77 ? -15.571 -4.341 10.138 1.00 77.81 77 HIS A N 1
ATOM 591 C CA . HIS A 1 77 ? -16.584 -5.403 10.227 1.00 77.81 77 HIS A CA 1
ATOM 592 C C . HIS A 1 77 ? -16.169 -6.598 11.079 1.00 77.81 77 HIS A C 1
ATOM 594 O O . HIS A 1 77 ? -17.031 -7.277 11.629 1.00 77.81 77 HIS A O 1
ATOM 600 N N . VAL A 1 78 ? -14.873 -6.905 11.138 1.00 82.06 78 VAL A N 1
ATOM 601 C CA . VAL A 1 78 ? -14.359 -8.043 11.913 1.00 82.06 78 VAL A CA 1
ATOM 602 C C . VAL A 1 78 ? -13.867 -7.565 13.264 1.00 82.06 78 VAL A C 1
ATOM 604 O O . VAL A 1 78 ? -14.195 -8.155 14.288 1.00 82.06 78 VAL A O 1
ATOM 607 N N . ILE A 1 79 ? -13.082 -6.487 13.276 1.00 84.00 79 ILE A N 1
ATOM 608 C CA . ILE A 1 79 ? -12.654 -5.894 14.531 1.00 84.00 79 ILE A CA 1
ATOM 609 C C . ILE A 1 79 ? -13.807 -5.091 15.109 1.00 84.00 79 ILE A C 1
ATOM 611 O O . ILE A 1 79 ? -14.145 -5.366 16.246 1.00 84.00 79 ILE 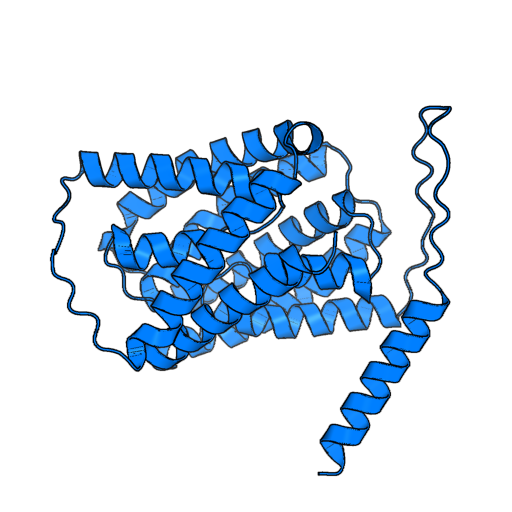A O 1
ATOM 615 N N . GLY A 1 80 ? -14.461 -4.191 14.371 1.00 79.44 80 GLY A N 1
ATOM 616 C CA . GLY A 1 80 ? -15.584 -3.387 14.883 1.00 79.44 80 GLY A CA 1
ATOM 617 C C . GLY A 1 80 ? -15.183 -1.986 15.350 1.00 79.44 80 GLY A C 1
ATOM 618 O O . GLY A 1 80 ? -15.814 -1.443 16.257 1.00 79.44 80 GLY A O 1
ATOM 619 N N . LEU A 1 81 ? -14.099 -1.432 14.798 1.00 81.62 81 LEU A N 1
ATOM 620 C CA . LEU A 1 81 ? -13.642 -0.079 15.111 1.00 81.62 81 LEU A CA 1
ATOM 621 C C . LEU A 1 81 ? -14.529 0.979 14.430 1.00 81.62 81 LEU A C 1
ATOM 623 O O . LEU A 1 81 ? -15.016 0.739 13.323 1.00 81.62 81 LEU A O 1
ATOM 627 N N . PRO A 1 82 ? -14.695 2.169 15.037 1.00 81.75 82 PRO A N 1
ATOM 628 C CA . PRO A 1 82 ? -15.274 3.328 14.359 1.00 81.75 82 PRO A CA 1
ATOM 629 C C . PRO A 1 82 ? -14.489 3.692 13.093 1.00 81.75 82 PRO A C 1
ATOM 631 O O . PRO A 1 82 ? -13.277 3.485 13.041 1.00 81.75 82 PRO A O 1
ATOM 634 N N . VAL A 1 83 ? -15.159 4.292 12.103 1.00 79.94 83 VAL A N 1
ATOM 635 C CA . VAL A 1 83 ? -14.567 4.621 10.790 1.00 79.94 83 VAL A CA 1
ATOM 636 C C . VAL A 1 83 ? -13.273 5.422 10.919 1.00 79.94 83 VAL A C 1
ATOM 638 O O . VAL A 1 83 ? -12.226 4.998 10.434 1.00 79.94 83 VAL A O 1
ATOM 641 N N . ILE A 1 84 ? -13.320 6.531 11.654 1.00 79.69 84 ILE A N 1
ATOM 642 C CA . ILE A 1 84 ? -12.182 7.438 11.837 1.00 79.69 84 ILE A CA 1
ATOM 643 C C . ILE A 1 84 ? -11.010 6.742 12.557 1.00 79.69 84 ILE A C 1
ATOM 645 O O . ILE A 1 84 ? -9.846 6.902 12.179 1.00 79.69 84 ILE A O 1
ATOM 649 N N . THR A 1 85 ? -11.303 5.915 13.563 1.00 84.25 85 THR A N 1
ATOM 650 C CA . THR A 1 85 ? -10.292 5.127 14.279 1.00 84.25 85 THR A CA 1
ATOM 651 C C . THR A 1 85 ? -9.688 4.040 13.390 1.00 84.25 85 THR A C 1
ATOM 653 O O . THR A 1 85 ? -8.481 3.813 13.435 1.00 84.25 85 THR A O 1
ATOM 656 N N . ALA A 1 86 ? -10.494 3.383 12.551 1.00 86.19 86 ALA A N 1
ATOM 657 C CA . ALA A 1 86 ? -10.029 2.379 11.601 1.00 86.19 86 ALA A CA 1
ATOM 658 C C . ALA A 1 86 ? -9.081 2.979 10.553 1.00 86.19 86 ALA A C 1
ATOM 660 O O . ALA A 1 86 ? -8.067 2.359 10.248 1.00 86.19 86 ALA A O 1
ATOM 661 N N . ILE A 1 87 ? -9.362 4.190 10.061 1.00 85.44 87 ILE A N 1
ATOM 662 C CA . ILE A 1 87 ? -8.474 4.952 9.164 1.00 85.44 87 ILE A CA 1
ATOM 663 C C . ILE A 1 87 ? -7.111 5.178 9.832 1.00 85.44 87 ILE A C 1
ATOM 665 O O . ILE A 1 87 ? -6.075 4.838 9.262 1.00 85.44 87 ILE A O 1
ATOM 669 N N . ALA A 1 88 ? -7.098 5.675 11.073 1.00 87.81 88 ALA A N 1
ATOM 670 C CA . ALA A 1 88 ? -5.858 5.933 11.806 1.00 87.81 88 ALA A CA 1
ATOM 671 C C . ALA A 1 88 ? -5.058 4.646 12.097 1.00 87.81 88 ALA A C 1
ATOM 673 O O . ALA A 1 88 ? -3.845 4.605 11.879 1.00 87.81 88 ALA A O 1
ATOM 674 N N . VAL A 1 89 ? -5.736 3.571 12.522 1.00 92.56 89 VAL A N 1
ATOM 675 C CA . VAL A 1 89 ? -5.122 2.244 12.710 1.00 92.56 89 VAL A CA 1
ATOM 676 C C . VAL A 1 89 ? -4.557 1.717 11.391 1.00 92.56 89 VAL A C 1
ATOM 678 O O . VAL A 1 89 ? -3.446 1.191 11.368 1.00 92.56 89 VAL A O 1
ATOM 681 N N . ASN A 1 90 ? -5.281 1.880 10.283 1.00 93.06 90 ASN A N 1
ATOM 682 C CA . ASN A 1 90 ? -4.838 1.423 8.973 1.00 93.06 90 ASN A CA 1
ATOM 683 C C . ASN A 1 90 ? -3.593 2.162 8.478 1.00 93.06 90 ASN A C 1
ATOM 685 O O . ASN A 1 90 ? -2.701 1.520 7.930 1.00 93.06 90 ASN A O 1
ATOM 689 N N . LEU A 1 91 ? -3.505 3.476 8.696 1.00 92.06 91 LEU A N 1
ATOM 690 C CA . LEU A 1 91 ? -2.321 4.265 8.358 1.00 92.06 91 LEU A CA 1
ATOM 691 C C . LEU A 1 91 ? -1.091 3.787 9.139 1.00 92.06 91 LEU A C 1
ATOM 693 O O . LEU A 1 91 ? -0.037 3.584 8.544 1.00 92.06 91 LEU A O 1
ATOM 697 N N . LEU A 1 92 ? -1.226 3.521 10.443 1.00 94.81 92 LEU A N 1
ATOM 698 C CA . LEU A 1 92 ? -0.119 2.997 11.250 1.00 94.81 92 LEU A CA 1
ATOM 699 C C . LEU A 1 92 ? 0.329 1.605 10.787 1.00 94.81 92 LEU A C 1
ATOM 701 O O . LEU A 1 92 ? 1.513 1.380 10.536 1.00 94.81 92 LEU A O 1
ATOM 705 N N . VAL A 1 93 ? -0.619 0.674 10.639 1.00 96.12 93 VAL A N 1
ATOM 706 C CA . VAL A 1 93 ? -0.320 -0.688 10.170 1.00 96.12 93 VAL A CA 1
ATOM 707 C C . VAL A 1 93 ? 0.271 -0.635 8.760 1.00 96.12 93 VAL A C 1
ATOM 709 O O . VAL A 1 93 ? 1.247 -1.325 8.468 1.00 96.12 93 VAL A O 1
ATOM 712 N N . GLY A 1 94 ? -0.284 0.208 7.890 1.00 94.62 94 GLY A N 1
ATOM 713 C CA . GLY A 1 94 ? 0.188 0.451 6.533 1.00 94.62 94 GLY A CA 1
ATOM 714 C C . GLY A 1 94 ? 1.624 0.947 6.504 1.00 94.62 94 GLY A C 1
ATOM 715 O O . GLY A 1 94 ? 2.429 0.351 5.795 1.00 94.62 94 GLY A O 1
ATOM 716 N N . LEU A 1 95 ? 1.966 1.951 7.320 1.00 95.56 95 LEU A N 1
ATOM 717 C CA . LEU A 1 95 ? 3.322 2.487 7.447 1.00 95.56 95 LEU A CA 1
ATOM 718 C C . LEU A 1 95 ? 4.324 1.381 7.792 1.00 95.56 95 LEU A C 1
ATOM 720 O O . LEU A 1 95 ? 5.320 1.198 7.097 1.00 95.56 95 LEU A O 1
ATOM 724 N N . LEU A 1 96 ? 4.032 0.594 8.826 1.00 97.00 96 LEU A N 1
ATOM 725 C CA . LEU A 1 96 ? 4.925 -0.481 9.261 1.00 97.00 96 LEU A CA 1
ATOM 726 C C . LEU A 1 96 ? 5.027 -1.609 8.224 1.00 97.00 96 LEU A C 1
ATOM 728 O O . LEU A 1 96 ? 6.109 -2.152 8.001 1.00 97.00 96 LEU A O 1
ATOM 732 N N . THR A 1 97 ? 3.931 -1.910 7.523 1.00 96.69 97 THR A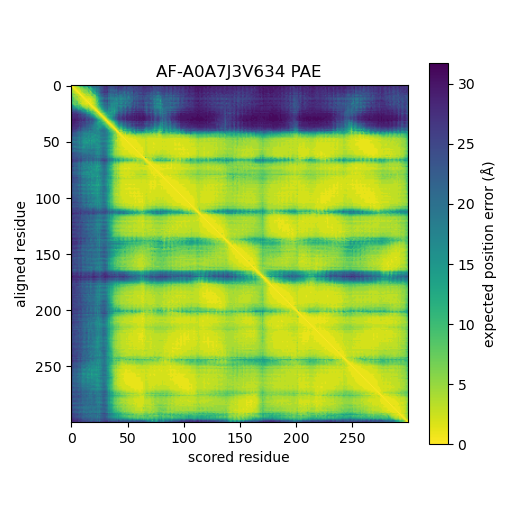 N 1
ATOM 733 C CA . THR A 1 97 ? 3.907 -2.888 6.423 1.00 96.69 97 THR A CA 1
ATOM 734 C C . THR A 1 97 ? 4.780 -2.437 5.253 1.00 96.69 97 THR A C 1
ATOM 736 O O . THR A 1 97 ? 5.560 -3.237 4.729 1.00 96.69 97 THR A O 1
ATOM 739 N N . VAL A 1 98 ? 4.672 -1.168 4.832 1.00 95.94 98 VAL A N 1
ATOM 740 C CA . VAL A 1 98 ? 5.458 -0.659 3.699 1.00 95.94 98 VAL A CA 1
ATOM 741 C C . VAL A 1 98 ? 6.934 -0.545 4.044 1.00 95.94 98 VAL A C 1
ATOM 743 O O . VAL A 1 98 ? 7.758 -0.875 3.199 1.00 95.94 98 VAL A O 1
ATOM 746 N N . VAL A 1 99 ? 7.275 -0.181 5.285 1.00 97.25 99 VAL A N 1
ATOM 747 C CA . VAL A 1 99 ? 8.663 -0.176 5.769 1.00 97.25 99 VAL A CA 1
ATOM 748 C C . VAL A 1 99 ? 9.245 -1.590 5.743 1.00 97.25 99 VAL A C 1
ATOM 750 O O . VAL A 1 99 ? 10.294 -1.799 5.137 1.00 97.25 99 VAL A O 1
ATOM 753 N N . ALA A 1 100 ? 8.552 -2.580 6.320 1.00 97.62 100 ALA A N 1
ATOM 754 C CA . ALA A 1 100 ? 9.016 -3.970 6.322 1.00 97.62 100 ALA A CA 1
ATOM 755 C C . ALA A 1 100 ? 9.184 -4.530 4.897 1.00 97.62 100 ALA A C 1
ATOM 757 O O . ALA A 1 100 ? 10.200 -5.155 4.585 1.00 97.62 100 ALA A O 1
ATOM 758 N N . SER A 1 101 ? 8.216 -4.251 4.018 1.00 96.88 101 SER A N 1
ATOM 759 C CA . SER A 1 101 ? 8.278 -4.641 2.605 1.00 96.88 101 SER A CA 1
ATOM 760 C C . SER A 1 101 ? 9.450 -3.968 1.891 1.00 96.88 101 SER A C 1
ATOM 762 O O . SER A 1 101 ? 10.203 -4.634 1.185 1.00 96.88 101 SER A O 1
ATOM 764 N N . PHE A 1 102 ? 9.631 -2.656 2.079 1.00 96.62 102 PHE A N 1
ATOM 765 C CA . PHE A 1 102 ? 10.675 -1.886 1.408 1.00 96.62 102 PHE A CA 1
ATOM 766 C C . PHE A 1 102 ? 12.061 -2.362 1.821 1.00 96.62 102 PHE A C 1
ATOM 768 O O . PHE A 1 102 ? 12.878 -2.629 0.947 1.00 96.62 102 PHE A O 1
ATOM 775 N N . ILE A 1 103 ? 12.300 -2.556 3.123 1.00 97.25 103 ILE A N 1
ATOM 776 C CA . ILE A 1 103 ? 13.569 -3.089 3.637 1.00 97.25 103 ILE A CA 1
ATOM 777 C C . ILE A 1 103 ? 13.906 -4.403 2.931 1.00 97.25 103 ILE A C 1
ATOM 779 O O . ILE A 1 103 ? 15.012 -4.557 2.413 1.00 97.25 103 ILE A O 1
ATOM 783 N N . ARG A 1 104 ? 12.948 -5.334 2.847 1.00 97.69 104 ARG A N 1
ATOM 784 C CA . ARG A 1 104 ? 13.192 -6.627 2.206 1.00 97.69 104 ARG A CA 1
ATOM 785 C C . ARG A 1 104 ? 13.448 -6.498 0.704 1.00 97.69 104 ARG A C 1
ATOM 787 O O . ARG A 1 104 ? 14.376 -7.116 0.193 1.00 97.69 104 ARG A O 1
ATOM 794 N N . ARG A 1 105 ? 12.666 -5.694 -0.017 1.00 96.12 105 ARG A N 1
ATOM 795 C CA . ARG A 1 105 ? 12.843 -5.512 -1.470 1.00 96.12 105 ARG A CA 1
ATOM 796 C C . ARG A 1 105 ? 14.122 -4.751 -1.813 1.00 96.12 105 ARG A C 1
ATOM 798 O O . ARG A 1 105 ? 14.745 -5.051 -2.827 1.00 96.12 105 ARG A O 1
ATOM 805 N N . PHE A 1 106 ? 14.540 -3.830 -0.949 1.00 94.25 106 PHE A N 1
ATOM 806 C CA . PHE A 1 106 ? 15.814 -3.127 -1.056 1.00 94.25 106 PHE A CA 1
ATOM 807 C C . PHE A 1 106 ? 16.999 -4.079 -0.850 1.00 94.25 106 PHE A C 1
ATOM 809 O O . PHE A 1 106 ? 17.918 -4.078 -1.660 1.00 94.25 106 PHE A O 1
ATOM 816 N N . GLN A 1 107 ? 16.941 -4.963 0.155 1.00 96.31 107 GLN A N 1
ATOM 817 C CA . GLN A 1 107 ? 17.944 -6.024 0.355 1.00 96.31 107 GLN A CA 1
ATOM 818 C C . GLN A 1 107 ? 18.067 -6.966 -0.851 1.00 96.31 107 GLN A C 1
ATOM 820 O O . GLN A 1 107 ? 19.141 -7.496 -1.111 1.00 96.31 107 GLN A O 1
ATOM 825 N N . LEU A 1 108 ? 16.970 -7.177 -1.580 1.00 95.25 108 LEU A N 1
ATOM 826 C CA . LEU A 1 108 ? 16.936 -7.977 -2.804 1.00 95.25 108 LEU A CA 1
ATOM 827 C C . LEU A 1 108 ? 17.365 -7.196 -4.062 1.00 95.25 108 LEU A C 1
ATOM 829 O O . LEU A 1 108 ? 17.322 -7.755 -5.154 1.00 95.25 108 LEU A O 1
ATOM 833 N N . GLY A 1 109 ? 17.739 -5.917 -3.945 1.00 93.31 109 GLY A N 1
ATOM 834 C CA . GLY A 1 109 ? 18.166 -5.097 -5.082 1.00 93.31 109 GLY A CA 1
ATOM 835 C C . GLY A 1 109 ? 17.049 -4.779 -6.083 1.00 93.31 109 GLY A C 1
ATOM 836 O O . GLY A 1 109 ? 17.327 -4.492 -7.241 1.00 93.31 109 GLY A O 1
ATOM 837 N N . LEU A 1 110 ? 15.778 -4.815 -5.663 1.00 91.56 110 LEU A N 1
ATOM 838 C CA . LEU A 1 110 ? 14.615 -4.649 -6.551 1.00 91.56 110 LEU A CA 1
ATOM 839 C C . LEU A 1 110 ? 14.262 -3.180 -6.852 1.00 91.56 110 LEU A C 1
ATOM 841 O O . LEU A 1 110 ? 13.137 -2.891 -7.270 1.00 91.56 110 LEU A O 1
ATOM 845 N N . LEU A 1 111 ? 15.176 -2.244 -6.583 1.00 86.38 111 LEU A N 1
ATOM 846 C CA . LEU A 1 111 ? 15.007 -0.824 -6.883 1.00 86.38 111 LEU A CA 1
ATOM 847 C C . LEU A 1 111 ? 15.767 -0.488 -8.169 1.00 86.38 111 LEU A C 1
ATOM 849 O O . LEU A 1 111 ? 16.967 -0.729 -8.265 1.00 86.38 111 LEU A O 1
ATOM 853 N N . ASN A 1 112 ? 15.076 0.101 -9.143 1.00 80.62 112 ASN A N 1
ATOM 854 C CA . ASN A 1 112 ? 15.691 0.525 -10.397 1.00 80.62 112 ASN A CA 1
ATOM 855 C C . ASN A 1 112 ? 16.153 1.990 -10.303 1.00 80.62 112 ASN A C 1
ATOM 857 O O . ASN A 1 112 ? 15.348 2.876 -10.003 1.00 80.62 112 ASN A O 1
ATOM 861 N N . GLY A 1 113 ? 17.430 2.254 -10.598 1.00 76.44 113 GLY A N 1
ATOM 862 C CA . GLY A 1 113 ? 18.024 3.596 -10.551 1.00 76.44 113 GLY A CA 1
ATOM 863 C C . GLY A 1 113 ? 17.347 4.618 -11.473 1.00 76.44 113 GLY A C 1
ATOM 864 O O . GLY A 1 113 ? 17.280 5.793 -11.123 1.00 76.44 113 GLY A O 1
ATOM 865 N N . HIS A 1 114 ? 16.747 4.179 -12.588 1.00 73.56 114 HIS A N 1
ATOM 866 C CA . HIS A 1 114 ? 16.008 5.063 -13.503 1.00 73.56 114 HIS A CA 1
ATOM 867 C C . HIS A 1 114 ? 14.774 5.719 -12.863 1.00 73.56 114 HIS A C 1
ATOM 869 O O . HIS A 1 114 ? 14.306 6.742 -13.342 1.00 73.56 114 HIS A O 1
ATOM 875 N N . SER A 1 115 ? 14.258 5.169 -11.760 1.00 80.75 115 SER A N 1
ATOM 876 C CA . SER A 1 115 ? 13.027 5.652 -11.122 1.00 80.75 115 SER A CA 1
ATOM 877 C C . SER A 1 115 ? 13.239 6.667 -9.995 1.00 80.75 115 SER A C 1
ATOM 879 O O . SER A 1 115 ? 12.267 7.164 -9.426 1.00 80.75 115 SER A O 1
ATOM 881 N N . VAL A 1 116 ? 14.491 6.992 -9.652 1.00 87.25 116 VAL A N 1
ATOM 882 C CA . VAL A 1 116 ? 14.808 7.792 -8.455 1.00 87.25 116 VAL A CA 1
ATOM 883 C C . VAL A 1 116 ? 14.199 9.193 -8.531 1.00 87.25 116 VAL A C 1
ATOM 885 O O . VAL A 1 116 ? 13.589 9.638 -7.561 1.00 87.25 116 VAL A O 1
ATOM 888 N N . ASN A 1 117 ? 14.283 9.860 -9.684 1.00 89.88 117 ASN A N 1
ATOM 889 C CA . ASN A 1 117 ? 13.733 11.208 -9.859 1.00 89.88 117 ASN A CA 1
ATOM 890 C C . ASN A 1 117 ? 12.207 11.223 -9.697 1.00 89.88 117 ASN A C 1
ATOM 892 O O . ASN A 1 117 ? 11.682 12.020 -8.917 1.00 89.88 117 ASN A O 1
ATOM 896 N N . ILE A 1 118 ? 11.511 10.289 -10.359 1.00 91.88 118 ILE A N 1
ATOM 897 C CA . ILE A 1 118 ? 10.057 10.110 -10.239 1.00 91.88 118 ILE A CA 1
ATOM 898 C C . ILE A 1 118 ? 9.676 9.917 -8.772 1.00 91.88 118 ILE A C 1
ATOM 900 O O . ILE A 1 118 ? 8.793 10.602 -8.260 1.00 91.88 118 ILE A O 1
ATOM 904 N N . VAL A 1 119 ? 10.367 9.009 -8.077 1.00 93.44 119 VAL A N 1
ATOM 905 C CA . VAL A 1 119 ? 10.089 8.683 -6.676 1.00 93.44 119 VAL A CA 1
ATOM 906 C C . VAL A 1 119 ? 10.303 9.887 -5.768 1.00 93.44 119 VAL A C 1
ATOM 908 O O . VAL A 1 119 ? 9.458 10.138 -4.911 1.00 93.44 119 VAL A O 1
ATOM 911 N N . LEU A 1 120 ? 11.384 10.647 -5.940 1.00 94.00 120 LEU A N 1
ATOM 912 C CA . LEU A 1 120 ? 11.664 11.827 -5.120 1.00 94.00 120 LEU A CA 1
ATOM 913 C C . LEU A 1 120 ? 10.593 12.908 -5.306 1.00 94.00 120 LEU A C 1
ATOM 915 O O . LEU A 1 120 ? 10.037 13.396 -4.319 1.00 94.00 120 LEU A O 1
ATOM 919 N N . VAL A 1 121 ? 10.252 13.230 -6.555 1.00 95.62 121 VAL A N 1
ATOM 920 C CA . VAL A 1 121 ? 9.250 14.257 -6.876 1.00 95.62 121 VAL A CA 1
ATOM 921 C C . VAL A 1 121 ? 7.852 13.831 -6.420 1.00 95.62 121 VAL A C 1
ATOM 923 O O . VAL A 1 121 ? 7.145 14.606 -5.764 1.00 95.62 121 VAL A O 1
ATOM 926 N N . MET A 1 122 ? 7.462 12.580 -6.688 1.00 95.75 122 MET A N 1
ATOM 927 C CA . MET A 1 122 ? 6.202 12.024 -6.188 1.00 95.75 122 MET A CA 1
ATOM 928 C C . MET A 1 122 ? 6.157 12.001 -4.668 1.00 95.75 122 MET A C 1
ATOM 930 O O . MET A 1 122 ? 5.109 12.299 -4.106 1.00 95.75 122 MET A O 1
ATOM 934 N N . SER A 1 123 ? 7.253 11.665 -3.984 1.00 95.06 123 SER A N 1
ATOM 935 C CA . SER A 1 123 ? 7.296 11.645 -2.517 1.00 95.06 123 SER A CA 1
ATOM 936 C C . SER A 1 123 ? 7.081 13.036 -1.940 1.00 95.06 123 SER A C 1
ATOM 938 O O . SER A 1 123 ? 6.210 13.206 -1.090 1.00 95.06 123 SER A O 1
ATOM 940 N N . ALA A 1 124 ? 7.807 14.040 -2.438 1.00 96.12 124 ALA A N 1
ATOM 941 C CA . ALA A 1 124 ? 7.696 15.416 -1.959 1.00 96.12 124 ALA A CA 1
ATOM 942 C C . ALA A 1 124 ? 6.257 15.949 -2.066 1.00 96.12 124 ALA A C 1
ATOM 944 O O . ALA A 1 124 ? 5.706 16.492 -1.109 1.00 96.12 124 ALA A O 1
ATOM 945 N N . THR A 1 125 ? 5.616 15.727 -3.211 1.00 96.69 125 THR A N 1
ATOM 946 C CA . THR A 1 125 ? 4.244 16.187 -3.469 1.00 96.69 125 THR A CA 1
ATOM 947 C C . THR A 1 125 ? 3.187 15.333 -2.770 1.00 96.69 125 THR A C 1
ATOM 949 O O . THR A 1 125 ? 2.198 15.877 -2.275 1.00 96.69 125 THR A O 1
ATOM 952 N N . SER A 1 126 ? 3.413 14.023 -2.627 1.00 95.38 126 SER A N 1
ATOM 953 C CA . SER A 1 126 ? 2.518 13.130 -1.878 1.00 95.38 126 SER A CA 1
ATOM 954 C C . SER A 1 126 ? 2.487 13.459 -0.386 1.00 95.38 126 SER A C 1
ATOM 956 O O . SER A 1 126 ? 1.427 13.349 0.221 1.00 95.38 126 SER A O 1
ATOM 958 N N . ILE A 1 127 ? 3.600 13.900 0.215 1.00 95.38 127 ILE A N 1
ATOM 959 C CA . ILE A 1 127 ? 3.638 14.343 1.623 1.00 95.38 127 ILE A CA 1
ATOM 960 C C . ILE A 1 127 ? 2.688 15.522 1.841 1.00 95.38 127 ILE A C 1
ATOM 962 O O . ILE A 1 127 ? 1.885 15.499 2.779 1.00 95.38 127 ILE A O 1
ATOM 966 N N . ILE A 1 128 ? 2.773 16.527 0.961 1.00 95.38 128 ILE A N 1
ATOM 967 C CA . ILE A 1 128 ? 1.915 17.718 0.985 1.00 95.38 128 ILE A CA 1
ATOM 968 C C . ILE A 1 128 ? 0.459 17.296 0.782 1.00 95.38 128 ILE A C 1
ATOM 970 O O . ILE A 1 128 ? -0.409 17.661 1.575 1.00 95.38 128 ILE A O 1
ATOM 974 N N . GLY A 1 129 ? 0.204 16.468 -0.233 1.00 93.75 129 GLY A N 1
ATOM 975 C CA . GLY A 1 129 ? -1.124 15.945 -0.526 1.00 93.75 129 GLY A CA 1
ATOM 976 C C . GLY A 1 129 ? -1.722 15.180 0.649 1.00 93.75 129 GLY A C 1
ATOM 977 O O . GLY A 1 129 ? -2.865 15.430 1.002 1.00 93.75 129 GLY A O 1
ATOM 978 N N . ALA A 1 130 ? -0.961 14.301 1.303 1.00 91.12 130 ALA A N 1
ATOM 979 C CA . ALA A 1 130 ? -1.432 13.519 2.447 1.00 91.12 130 ALA A CA 1
ATOM 980 C C . ALA A 1 130 ? -1.738 14.384 3.665 1.00 91.12 130 ALA A C 1
ATOM 982 O O . ALA A 1 130 ? -2.743 14.156 4.338 1.00 91.12 130 ALA A O 1
ATOM 983 N N . TYR A 1 131 ? -0.923 15.407 3.919 1.00 90.69 131 TYR A N 1
ATOM 984 C CA . TYR A 1 131 ? -1.184 16.356 4.993 1.00 90.69 131 TYR A CA 1
ATOM 985 C C . TYR A 1 131 ? -2.478 17.146 4.748 1.00 90.69 131 TYR A C 1
ATOM 987 O O . TYR A 1 131 ? -3.341 17.222 5.624 1.00 90.69 131 TYR A O 1
ATOM 995 N N . VAL A 1 132 ? -2.638 17.694 3.537 1.00 91.00 132 VAL A N 1
ATOM 996 C CA . VAL A 1 132 ? -3.846 18.423 3.121 1.00 91.00 132 VAL A CA 1
ATOM 997 C C . VAL A 1 132 ? -5.061 17.495 3.100 1.00 91.00 132 VAL A C 1
ATOM 999 O O . VAL A 1 132 ? -6.121 17.862 3.592 1.00 91.00 132 VAL A O 1
ATOM 1002 N N . GLY A 1 133 ? -4.909 16.273 2.601 1.00 87.31 133 GLY A N 1
ATOM 1003 C CA . GLY A 1 133 ? -5.961 15.265 2.575 1.00 87.31 133 GLY A CA 1
ATOM 1004 C C . GLY A 1 133 ? -6.476 14.945 3.975 1.00 87.31 133 GLY A C 1
ATOM 1005 O O . GLY A 1 133 ? -7.677 15.015 4.208 1.00 87.31 133 GLY A O 1
ATOM 1006 N N . ALA A 1 134 ? -5.573 14.709 4.928 1.00 83.75 134 ALA A N 1
ATOM 1007 C CA . ALA A 1 134 ? -5.935 14.443 6.319 1.00 83.75 134 ALA A CA 1
ATOM 1008 C C . ALA A 1 134 ? -6.605 15.645 7.019 1.00 83.75 134 ALA A C 1
ATOM 1010 O O . ALA A 1 134 ? -7.377 15.461 7.955 1.00 83.75 134 ALA A O 1
ATOM 1011 N N . LEU A 1 135 ? -6.333 16.883 6.580 1.00 85.69 135 LEU A N 1
ATOM 1012 C CA . LEU A 1 135 ? -7.058 18.082 7.033 1.00 85.69 135 LEU A CA 1
ATOM 1013 C C . LEU A 1 135 ? -8.471 18.184 6.448 1.00 85.69 135 LEU A C 1
ATOM 1015 O O . LEU A 1 135 ? -9.347 18.802 7.051 1.00 85.69 135 LEU A O 1
ATOM 1019 N N . LEU A 1 136 ? -8.674 17.637 5.252 1.00 85.25 136 LEU A N 1
ATOM 1020 C CA . LEU A 1 136 ? -9.926 17.714 4.510 1.00 85.25 136 LEU A CA 1
ATOM 1021 C C . LEU A 1 136 ? -10.826 16.491 4.722 1.00 85.25 136 LEU A C 1
ATOM 1023 O O . LEU A 1 136 ? -11.935 16.485 4.190 1.00 85.25 136 LEU A O 1
ATOM 1027 N N . THR A 1 137 ? -10.394 15.491 5.499 1.00 77.94 137 THR A N 1
ATOM 1028 C CA . THR A 1 137 ? -11.142 14.247 5.748 1.00 77.94 137 THR A CA 1
ATOM 1029 C C . THR A 1 137 ? -12.590 14.503 6.175 1.00 77.94 137 THR A C 1
ATOM 1031 O O . THR A 1 137 ? -13.489 13.847 5.664 1.00 77.94 137 THR A O 1
ATOM 1034 N N . ASP A 1 138 ? -12.843 15.522 7.003 1.00 74.31 138 ASP A N 1
ATOM 1035 C CA . ASP A 1 138 ? -14.197 15.855 7.480 1.00 74.31 138 ASP A CA 1
ATOM 1036 C C . ASP A 1 138 ? -15.025 16.699 6.489 1.00 74.31 138 ASP A C 1
ATOM 1038 O O . ASP A 1 138 ? -16.211 16.942 6.706 1.00 74.31 138 ASP A O 1
ATOM 1042 N N . ARG A 1 139 ? -14.406 17.201 5.412 1.00 79.44 139 ARG A N 1
ATOM 1043 C CA . ARG A 1 139 ? -15.018 18.140 4.453 1.00 79.44 139 ARG A CA 1
ATOM 1044 C C . ARG A 1 139 ? -15.266 17.543 3.073 1.00 79.44 139 ARG A C 1
ATOM 1046 O O . ARG A 1 139 ? -16.061 18.100 2.317 1.00 79.44 139 ARG A O 1
ATOM 1053 N N . ILE A 1 140 ? -14.584 16.458 2.710 1.00 74.38 140 ILE A N 1
ATOM 1054 C CA . ILE A 1 140 ? -14.713 15.861 1.378 1.00 74.38 140 ILE A CA 1
ATOM 1055 C C . ILE A 1 140 ? -15.849 14.836 1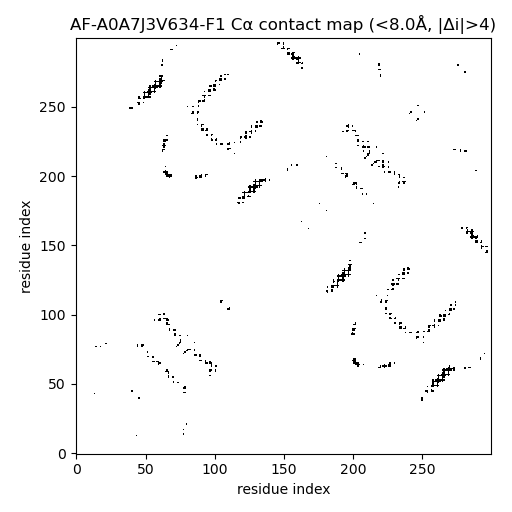.377 1.00 74.38 140 ILE A C 1
ATOM 1057 O O . ILE A 1 140 ? -15.808 13.876 2.146 1.00 74.38 140 ILE A O 1
ATOM 1061 N N . PRO A 1 141 ? -16.853 14.980 0.491 1.00 73.62 141 PRO A N 1
ATOM 1062 C CA . PRO A 1 141 ? -17.912 13.993 0.379 1.00 73.62 141 PRO A CA 1
ATOM 1063 C C . PRO A 1 141 ? -17.327 12.652 -0.079 1.00 73.62 141 PRO A C 1
ATOM 1065 O O . PRO A 1 141 ? -16.809 12.520 -1.189 1.00 73.62 141 PRO A O 1
ATOM 1068 N N . GLU A 1 142 ? -17.450 11.631 0.768 1.00 69.06 142 GLU A N 1
ATOM 1069 C CA . GLU A 1 142 ? -16.847 10.317 0.518 1.00 69.06 142 GLU A CA 1
ATOM 1070 C C . GLU A 1 142 ? -17.414 9.621 -0.727 1.00 69.06 142 GLU A C 1
ATOM 1072 O O . GLU A 1 142 ? -16.697 8.917 -1.434 1.00 69.06 142 GLU A O 1
ATOM 1077 N N . LYS A 1 143 ? -18.711 9.801 -1.011 1.00 77.44 143 LYS A N 1
ATOM 1078 C CA . LYS A 1 143 ? -19.424 9.091 -2.088 1.00 77.44 143 LYS A CA 1
ATOM 1079 C C . LYS A 1 143 ? -18.825 9.318 -3.488 1.00 77.44 143 LYS A C 1
ATOM 1081 O O . LYS A 1 143 ? -18.539 8.323 -4.155 1.00 77.44 143 LYS A O 1
ATOM 1086 N N . PRO A 1 144 ? -18.655 10.562 -3.982 1.00 76.88 144 PRO A N 1
ATOM 1087 C CA . PRO A 1 144 ? -18.057 10.795 -5.297 1.00 76.88 144 PRO A CA 1
ATOM 1088 C C . PRO A 1 144 ? -16.600 10.331 -5.363 1.00 76.88 144 PRO A C 1
ATOM 1090 O O . PRO A 1 144 ? -16.214 9.734 -6.367 1.00 76.88 144 PRO A O 1
ATOM 1093 N N . LEU A 1 145 ? -15.823 10.519 -4.289 1.00 69.69 145 LEU A N 1
ATOM 1094 C CA . LEU A 1 145 ? -14.433 10.070 -4.237 1.00 69.69 145 LEU A CA 1
ATOM 1095 C C . LEU A 1 145 ? -14.343 8.543 -4.346 1.00 69.69 145 LEU A C 1
ATOM 1097 O O . LEU A 1 145 ? -13.647 8.038 -5.221 1.00 69.69 145 LEU A O 1
ATOM 1101 N N . LYS A 1 146 ? -15.131 7.810 -3.547 1.00 71.94 146 LYS A N 1
ATOM 1102 C CA . LYS A 1 146 ? -15.250 6.344 -3.618 1.00 71.94 146 LYS A CA 1
ATOM 1103 C C . LYS A 1 146 ? -15.676 5.876 -5.016 1.00 71.94 146 LYS A C 1
ATOM 1105 O O . LYS A 1 146 ? -15.114 4.914 -5.524 1.00 71.94 146 LYS A O 1
ATOM 1110 N N . LYS A 1 147 ? -16.626 6.551 -5.678 1.00 79.75 147 LYS A N 1
ATOM 1111 C CA . LYS A 1 147 ? -17.052 6.190 -7.048 1.00 79.75 147 LYS A CA 1
ATOM 1112 C C . LYS A 1 147 ? -15.948 6.381 -8.088 1.00 79.75 147 LYS A C 1
ATOM 1114 O O . LYS A 1 147 ? -15.727 5.476 -8.889 1.00 79.75 147 LYS A O 1
ATOM 1119 N N . LEU A 1 148 ? -15.267 7.528 -8.074 1.00 79.62 148 LEU A N 1
ATOM 1120 C CA . LEU A 1 148 ? -14.138 7.797 -8.971 1.00 79.62 148 LEU A CA 1
ATOM 1121 C C . LEU A 1 148 ? -13.037 6.748 -8.777 1.00 79.62 148 LEU A C 1
ATOM 1123 O O . LEU A 1 148 ? -12.521 6.185 -9.740 1.00 79.62 148 LEU A O 1
ATOM 1127 N N . LEU A 1 149 ? -12.744 6.441 -7.514 1.00 70.00 149 LEU A N 1
ATOM 1128 C CA . LEU A 1 149 ? -11.743 5.463 -7.125 1.00 70.00 149 LEU A CA 1
ATOM 1129 C C . LEU A 1 149 ? -12.104 4.050 -7.591 1.00 70.00 149 LEU A C 1
ATOM 1131 O O . LEU A 1 149 ? -11.269 3.360 -8.165 1.00 70.00 149 LEU A O 1
ATOM 1135 N N . ALA A 1 150 ? -13.360 3.640 -7.397 1.00 80.56 150 ALA A N 1
ATOM 1136 C CA . ALA A 1 150 ? -13.877 2.354 -7.858 1.00 80.56 150 ALA A CA 1
ATOM 1137 C C . ALA A 1 150 ? -13.729 2.212 -9.375 1.00 80.56 150 ALA A C 1
ATOM 1139 O O . ALA A 1 150 ? -13.216 1.205 -9.858 1.00 80.56 150 ALA A O 1
ATOM 1140 N N . ALA A 1 151 ? -14.152 3.230 -10.128 1.00 84.56 151 ALA A N 1
ATOM 1141 C CA . ALA A 1 151 ? -14.056 3.211 -11.582 1.00 84.56 151 ALA A CA 1
ATOM 1142 C C . ALA A 1 151 ? -12.599 3.043 -12.038 1.00 84.56 151 ALA A C 1
ATOM 1144 O O . ALA A 1 151 ? -12.307 2.157 -12.841 1.00 84.56 151 ALA A O 1
ATOM 1145 N N . PHE A 1 152 ? -11.679 3.828 -11.469 1.00 82.81 152 PHE A N 1
ATOM 1146 C CA . PHE A 1 152 ? -10.252 3.720 -11.768 1.00 82.81 152 PHE A CA 1
ATOM 1147 C C . PHE A 1 152 ? -9.698 2.322 -11.453 1.00 82.81 152 PHE A C 1
ATOM 1149 O O . PHE A 1 152 ? -9.077 1.699 -12.314 1.00 82.81 152 PHE A O 1
ATOM 1156 N N . LEU A 1 153 ? -9.947 1.805 -10.246 1.00 82.44 153 LEU A N 1
ATOM 1157 C CA . LEU A 1 153 ? -9.422 0.513 -9.797 1.00 82.44 153 LEU A CA 1
ATOM 1158 C C . LEU A 1 153 ? -9.946 -0.662 -10.627 1.00 82.44 153 LEU A C 1
ATOM 1160 O O . LEU A 1 153 ? -9.188 -1.591 -10.891 1.00 82.44 153 LEU A O 1
ATOM 1164 N N . VAL A 1 154 ? -11.205 -0.629 -11.072 1.00 88.31 154 VAL A N 1
ATOM 1165 C CA . VAL A 1 154 ? -11.755 -1.669 -11.959 1.00 88.31 154 VAL A CA 1
ATOM 1166 C C . VAL A 1 154 ? -11.090 -1.616 -13.322 1.00 88.31 154 VAL A C 1
ATOM 1168 O O . VAL A 1 154 ? -10.612 -2.643 -13.792 1.00 88.31 154 VAL A O 1
ATOM 1171 N N . ILE A 1 155 ? -11.022 -0.437 -13.945 1.00 88.81 155 ILE A N 1
ATOM 1172 C CA . ILE A 1 155 ? -10.432 -0.280 -15.282 1.00 88.81 155 ILE A CA 1
ATOM 1173 C C . ILE A 1 155 ? -8.981 -0.760 -15.270 1.00 88.81 155 ILE A C 1
ATOM 1175 O O . ILE A 1 155 ? -8.567 -1.574 -16.094 1.00 88.81 155 ILE A O 1
ATOM 1179 N N . VAL A 1 156 ? -8.212 -0.285 -14.298 1.00 86.31 156 VAL A N 1
ATOM 1180 C CA . VAL A 1 156 ? -6.792 -0.589 -14.181 1.00 86.31 156 VAL A CA 1
ATOM 1181 C C . VAL A 1 156 ? -6.549 -2.022 -13.719 1.00 86.31 156 VAL A C 1
ATOM 1183 O O . VAL A 1 156 ? -5.641 -2.676 -14.229 1.00 86.31 156 VAL A O 1
ATOM 1186 N N . GLY A 1 157 ? -7.365 -2.524 -12.793 1.00 87.38 157 GLY A N 1
ATOM 1187 C CA . GLY A 1 157 ? -7.303 -3.899 -12.313 1.00 87.38 157 GLY A CA 1
ATOM 1188 C C . GLY A 1 157 ? -7.568 -4.907 -13.419 1.00 87.38 157 GLY A C 1
ATOM 1189 O O . GLY A 1 157 ? -6.797 -5.849 -13.583 1.00 87.38 157 GLY A O 1
ATOM 1190 N N . LEU A 1 158 ? -8.599 -4.669 -14.231 1.00 91.12 158 LEU A N 1
ATOM 1191 C CA . LEU A 1 158 ? -8.875 -5.482 -15.411 1.00 91.12 158 LEU A CA 1
ATOM 1192 C C . LEU A 1 158 ? -7.747 -5.370 -16.436 1.00 91.12 158 LEU A C 1
ATOM 1194 O O . LEU A 1 158 ? -7.280 -6.396 -16.917 1.00 91.12 158 LEU A O 1
ATOM 1198 N N . LYS A 1 159 ? -7.258 -4.157 -16.726 1.00 90.44 159 LYS A N 1
ATOM 1199 C CA . LYS A 1 159 ? -6.160 -3.957 -17.680 1.00 90.44 159 LYS A CA 1
ATOM 1200 C C . LYS A 1 159 ? -4.901 -4.726 -17.266 1.00 90.44 159 LYS A C 1
ATOM 1202 O O . LYS A 1 159 ? -4.428 -5.545 -18.039 1.00 90.44 159 LYS A O 1
ATOM 1207 N N . ILE A 1 160 ? -4.393 -4.504 -16.046 1.00 88.44 160 ILE A N 1
ATOM 1208 C CA . ILE A 1 160 ? -3.189 -5.188 -15.533 1.00 88.44 160 ILE A CA 1
ATOM 1209 C C . ILE A 1 160 ? -3.422 -6.697 -15.440 1.00 88.44 160 ILE A C 1
ATOM 1211 O O . ILE A 1 160 ? -2.555 -7.474 -15.821 1.00 88.44 160 ILE A O 1
ATOM 1215 N N . GLY A 1 161 ? -4.576 -7.126 -14.925 1.00 90.81 161 GLY A N 1
ATOM 1216 C CA . GLY A 1 161 ? -4.851 -8.542 -14.696 1.00 90.81 161 GLY A CA 1
ATOM 1217 C C . GLY A 1 161 ? -5.044 -9.352 -15.977 1.00 90.81 161 GLY A C 1
ATOM 1218 O O . GLY A 1 161 ? -4.736 -10.541 -15.982 1.00 90.81 161 GLY A O 1
ATOM 1219 N N . LEU A 1 162 ? -5.541 -8.728 -17.048 1.00 92.19 162 LEU A N 1
ATOM 1220 C CA . LEU A 1 162 ? -5.753 -9.379 -18.343 1.00 92.19 162 LEU A CA 1
ATOM 1221 C C . LEU A 1 162 ? -4.548 -9.264 -19.283 1.00 92.19 162 LEU A C 1
ATOM 1223 O O . LEU A 1 162 ? -4.456 -10.049 -20.220 1.00 92.19 162 LEU A O 1
ATOM 1227 N N . GLU A 1 163 ? -3.623 -8.337 -19.026 1.00 88.62 163 GLU A N 1
ATOM 1228 C CA . GLU A 1 163 ? -2.414 -8.124 -19.834 1.00 88.62 163 GLU A CA 1
ATOM 1229 C C . GLU A 1 163 ? -1.600 -9.407 -20.098 1.00 88.62 163 GLU A C 1
ATOM 1231 O O . GLU A 1 163 ? -1.144 -9.579 -21.222 1.00 88.62 163 GLU A O 1
ATOM 1236 N N . PRO A 1 164 ? -1.447 -10.358 -19.151 1.00 89.81 164 PRO A N 1
ATOM 1237 C CA . PRO A 1 164 ? -0.736 -11.609 -19.433 1.00 89.81 164 PRO A CA 1
ATOM 1238 C C . PRO A 1 164 ? -1.453 -12.563 -20.395 1.00 89.81 164 PRO A C 1
ATOM 1240 O O . PRO A 1 164 ? -0.836 -13.485 -20.918 1.00 89.81 164 PRO A O 1
ATOM 1243 N N . PHE A 1 165 ? -2.762 -12.393 -20.584 1.00 90.56 165 PHE A N 1
ATOM 1244 C CA . PHE A 1 165 ? -3.587 -13.263 -21.426 1.00 90.56 165 PHE A CA 1
ATOM 1245 C C . PHE A 1 165 ? -3.931 -12.620 -22.771 1.00 90.56 165 PHE A C 1
ATOM 1247 O O . PHE A 1 165 ? -4.341 -13.316 -23.696 1.00 90.56 165 PHE A O 1
ATOM 1254 N N . ILE A 1 166 ? -3.811 -11.294 -22.862 1.00 87.62 166 ILE A N 1
ATOM 1255 C CA . ILE A 1 166 ? -4.193 -10.496 -24.021 1.00 87.62 166 ILE A CA 1
ATOM 1256 C C . ILE A 1 166 ? -3.011 -9.597 -24.373 1.00 87.62 166 ILE A C 1
ATOM 1258 O O . ILE A 1 166 ? -2.685 -8.676 -23.624 1.00 87.62 166 ILE A O 1
ATOM 1262 N N . GLU A 1 167 ? -2.402 -9.824 -25.537 1.00 72.88 167 GLU A N 1
ATOM 1263 C CA . GLU A 1 167 ? -1.390 -8.918 -26.079 1.00 72.88 167 GLU A CA 1
ATOM 1264 C C . GLU A 1 167 ? -2.041 -7.581 -26.453 1.00 72.88 167 GLU A C 1
ATOM 1266 O O . GLU A 1 167 ? -2.594 -7.395 -27.539 1.00 72.88 167 GLU A O 1
ATOM 1271 N N . PHE A 1 168 ? -1.991 -6.622 -25.533 1.00 68.19 168 PHE A N 1
ATOM 1272 C CA . PHE A 1 168 ? -2.332 -5.244 -25.846 1.00 68.19 168 PHE A CA 1
ATOM 1273 C C . PHE A 1 168 ? -1.184 -4.634 -26.648 1.00 68.19 168 PHE A C 1
ATOM 1275 O O . PHE A 1 168 ? -0.136 -4.309 -26.090 1.00 68.19 168 PHE A O 1
ATOM 1282 N N . GLN A 1 169 ? -1.378 -4.450 -27.955 1.00 60.97 169 GLN A N 1
ATOM 1283 C CA . GLN A 1 169 ? -0.440 -3.663 -28.749 1.00 60.97 169 GLN A CA 1
ATOM 1284 C C . GLN A 1 169 ? -0.448 -2.221 -28.241 1.00 60.97 169 GLN A C 1
ATOM 1286 O O . GLN A 1 169 ? -1.425 -1.484 -28.393 1.00 60.97 169 GLN A O 1
ATOM 1291 N N . VAL A 1 170 ? 0.645 -1.817 -27.598 1.00 58.81 170 VAL A N 1
ATOM 1292 C CA . VAL A 1 170 ? 0.850 -0.428 -27.201 1.00 58.81 170 VAL A CA 1
ATOM 1293 C C . VAL A 1 170 ? 1.142 0.359 -28.473 1.00 58.81 170 VAL A C 1
ATOM 1295 O O . VAL A 1 170 ? 2.257 0.350 -28.981 1.00 58.81 170 VAL A O 1
ATOM 1298 N N . ALA A 1 171 ? 0.116 1.024 -29.004 1.00 57.03 171 ALA A N 1
ATOM 1299 C CA . ALA A 1 171 ? 0.211 1.780 -30.251 1.00 57.03 171 ALA A CA 1
ATOM 1300 C C . ALA A 1 171 ? 1.138 3.013 -30.160 1.00 57.03 171 ALA A C 1
ATOM 1302 O O . ALA A 1 171 ? 1.519 3.557 -31.192 1.00 57.03 171 ALA A O 1
ATOM 1303 N N . PHE A 1 172 ? 1.510 3.453 -28.948 1.00 58.88 172 PHE A N 1
ATOM 1304 C CA . PHE A 1 172 ? 2.338 4.641 -28.719 1.00 58.88 172 PHE A CA 1
ATOM 1305 C C . PHE A 1 172 ? 3.283 4.458 -27.525 1.00 58.88 172 PHE A C 1
ATOM 1307 O O . PHE A 1 172 ? 2.835 4.272 -26.393 1.00 58.88 172 PHE A O 1
ATOM 1314 N N . THR A 1 173 ? 4.589 4.572 -27.759 1.00 62.38 173 THR A N 1
ATOM 1315 C CA . THR A 1 173 ? 5.597 4.743 -26.703 1.00 62.38 173 THR A CA 1
ATOM 1316 C C . THR A 1 173 ? 5.834 6.231 -26.481 1.00 62.38 173 THR A C 1
ATOM 1318 O O . THR A 1 173 ? 6.332 6.916 -27.373 1.00 62.38 173 THR A O 1
ATOM 1321 N N . PHE A 1 174 ? 5.474 6.736 -25.303 1.00 67.69 174 PHE A N 1
ATOM 1322 C CA . PHE A 1 174 ? 5.739 8.121 -24.921 1.00 67.69 174 PHE A CA 1
ATOM 1323 C C . PHE A 1 174 ? 7.167 8.251 -24.382 1.00 67.69 174 PHE A C 1
ATOM 1325 O O . PHE A 1 174 ? 7.537 7.572 -23.427 1.00 67.69 174 PHE A O 1
ATOM 1332 N N . THR A 1 175 ? 7.965 9.131 -24.983 1.00 75.69 175 THR A N 1
ATOM 1333 C CA . THR A 1 175 ? 9.244 9.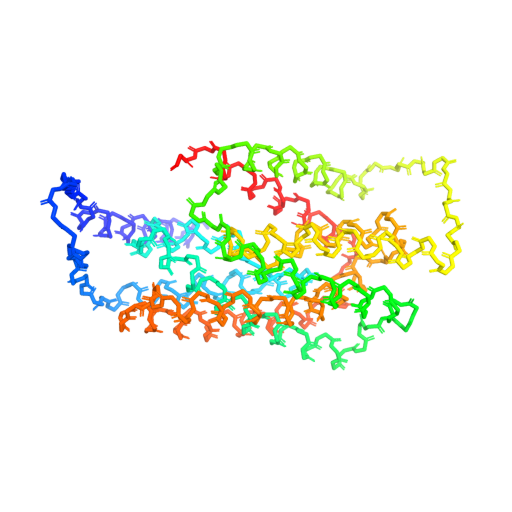590 -24.427 1.00 75.69 175 THR A CA 1
ATOM 1334 C C . THR A 1 175 ? 9.033 10.955 -23.799 1.00 75.69 175 THR A C 1
ATOM 1336 O O . THR A 1 175 ? 8.838 11.937 -24.512 1.00 75.69 175 THR A O 1
ATOM 1339 N N . TRP A 1 176 ? 9.049 11.002 -22.472 1.00 81.00 176 TRP A N 1
ATOM 1340 C CA . TRP A 1 176 ? 8.911 12.240 -21.716 1.00 81.00 176 TRP A CA 1
ATOM 1341 C C . TRP A 1 176 ? 10.246 12.978 -21.637 1.00 81.00 176 TRP A C 1
ATOM 1343 O O . TRP A 1 176 ? 11.302 12.362 -21.477 1.00 81.00 176 TRP A O 1
ATOM 1353 N N . SER A 1 177 ? 10.205 14.305 -21.698 1.00 88.81 177 SER A N 1
ATOM 1354 C CA . SER A 1 177 ? 11.310 15.124 -21.203 1.00 88.81 177 SER A CA 1
ATOM 1355 C C . SER A 1 177 ? 11.371 15.073 -19.672 1.00 88.81 177 SER A C 1
ATOM 1357 O O . SER A 1 177 ? 10.368 14.821 -19.003 1.00 88.81 177 SER A O 1
ATOM 1359 N N . PHE A 1 178 ? 12.535 15.388 -19.096 1.00 87.94 178 PHE A N 1
ATOM 1360 C CA . PHE A 1 178 ? 12.717 15.420 -17.638 1.00 87.94 178 PHE A CA 1
ATOM 1361 C C . PHE A 1 178 ? 11.679 16.305 -16.921 1.00 87.94 178 PHE A C 1
ATOM 1363 O O . PHE A 1 178 ? 11.182 15.949 -15.854 1.00 87.94 178 PHE A O 1
ATOM 1370 N N . LEU A 1 179 ? 11.333 17.458 -17.509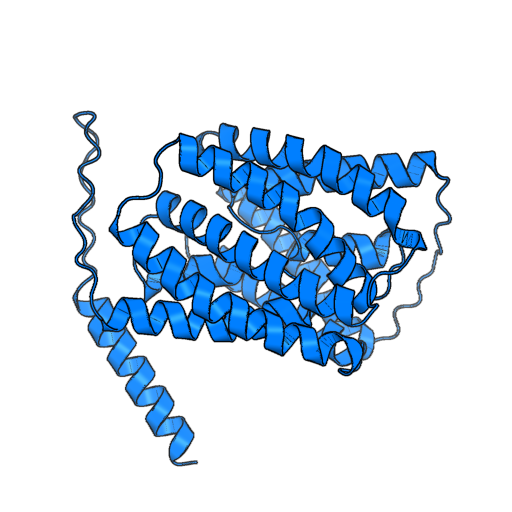 1.00 90.62 179 LEU A N 1
ATOM 1371 C CA . LEU A 1 179 ? 10.365 18.380 -16.918 1.00 90.62 179 LEU A CA 1
ATOM 1372 C C . LEU A 1 179 ? 8.939 17.816 -16.963 1.00 90.62 179 LEU A C 1
ATOM 1374 O O . LEU A 1 179 ? 8.229 17.898 -15.965 1.00 90.62 179 LEU A O 1
ATOM 1378 N N . GLU A 1 180 ? 8.520 17.228 -18.084 1.00 91.38 180 GLU A N 1
ATOM 1379 C CA . GLU A 1 180 ? 7.193 16.610 -18.215 1.00 91.38 180 GLU A CA 1
ATOM 1380 C C . GLU A 1 180 ? 7.036 15.428 -17.260 1.00 91.38 180 GLU A C 1
ATOM 1382 O O . GLU A 1 180 ? 6.024 15.316 -16.569 1.00 91.38 180 GLU A O 1
ATOM 1387 N N . GLU A 1 181 ? 8.068 14.590 -17.164 1.00 90.06 181 GLU A N 1
ATOM 1388 C CA . GLU A 1 181 ? 8.113 13.458 -16.247 1.00 90.06 181 GLU A CA 1
ATOM 1389 C C . GLU A 1 181 ? 7.987 13.922 -14.789 1.00 90.06 181 GLU A C 1
ATOM 1391 O O . GLU A 1 181 ? 7.154 13.407 -14.040 1.00 90.06 181 GLU A O 1
ATOM 1396 N N . ALA A 1 182 ? 8.747 14.949 -14.396 1.00 92.62 182 ALA A N 1
ATOM 1397 C CA . ALA A 1 182 ? 8.674 15.531 -13.061 1.00 92.62 182 ALA A CA 1
ATOM 1398 C C . ALA A 1 182 ? 7.303 16.168 -12.773 1.00 92.62 182 ALA A C 1
ATOM 1400 O O . ALA A 1 182 ? 6.767 15.996 -11.679 1.00 92.62 182 ALA A O 1
ATOM 1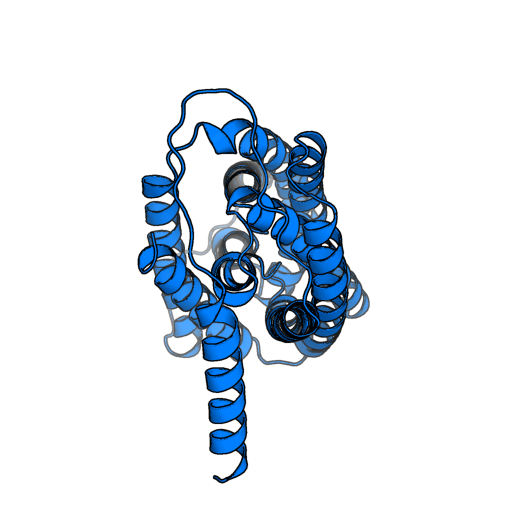401 N N . LEU A 1 183 ? 6.700 16.872 -13.734 1.00 94.69 183 LEU A N 1
ATOM 1402 C CA . LEU A 1 183 ? 5.377 17.486 -13.570 1.00 94.69 183 LEU A CA 1
ATOM 1403 C C . LEU A 1 183 ? 4.267 16.436 -13.441 1.00 94.69 183 LEU A C 1
ATOM 1405 O O . LEU A 1 183 ? 3.399 16.564 -12.575 1.00 94.69 183 LEU A O 1
ATOM 1409 N N . LEU A 1 184 ? 4.310 15.374 -14.248 1.00 93.31 184 LEU A N 1
ATOM 1410 C CA . LEU A 1 184 ? 3.381 14.247 -14.140 1.00 93.31 184 LEU A CA 1
ATOM 1411 C C . LEU A 1 184 ? 3.543 13.535 -12.797 1.00 93.31 184 LEU A C 1
ATOM 1413 O O . LEU A 1 184 ? 2.553 13.281 -12.110 1.00 93.31 184 LEU A O 1
ATOM 1417 N N . ALA A 1 185 ? 4.785 13.270 -12.388 1.00 94.50 185 ALA A N 1
ATOM 1418 C CA . ALA A 1 185 ? 5.112 12.687 -11.093 1.00 94.50 185 ALA A CA 1
ATOM 1419 C C . ALA A 1 185 ? 4.571 13.565 -9.950 1.00 94.50 185 ALA A C 1
ATOM 1421 O O . ALA A 1 185 ? 3.915 13.067 -9.036 1.00 94.50 185 ALA A O 1
ATOM 1422 N N . ALA A 1 186 ? 4.762 14.881 -10.028 1.00 96.31 186 ALA A N 1
ATOM 1423 C CA . ALA A 1 186 ? 4.259 15.835 -9.047 1.00 96.31 186 ALA A CA 1
ATOM 1424 C C . ALA A 1 186 ? 2.724 15.826 -8.948 1.00 96.31 186 ALA A C 1
ATOM 1426 O O . ALA A 1 186 ? 2.174 15.765 -7.847 1.00 96.31 186 ALA A O 1
ATOM 1427 N N . LEU A 1 187 ? 2.025 15.852 -10.087 1.00 95.81 187 LEU A N 1
ATOM 1428 C CA . LEU A 1 187 ? 0.562 15.860 -10.133 1.00 95.81 187 LEU A CA 1
ATOM 1429 C C . LEU A 1 187 ? -0.028 14.556 -9.582 1.00 95.81 187 LEU A C 1
ATOM 1431 O O . LEU A 1 187 ? -0.936 14.582 -8.749 1.00 95.81 187 LEU A O 1
ATOM 1435 N N . ILE A 1 188 ? 0.515 13.416 -10.016 1.00 93.94 188 ILE A N 1
ATOM 1436 C CA . ILE A 1 188 ? 0.096 12.086 -9.563 1.00 93.94 188 ILE A CA 1
ATOM 1437 C C . ILE A 1 188 ? 0.397 11.922 -8.072 1.00 93.94 188 ILE A C 1
ATOM 1439 O O . ILE A 1 188 ? -0.457 11.451 -7.322 1.00 93.94 188 ILE A O 1
ATOM 1443 N N . GLY A 1 189 ? 1.584 12.340 -7.627 1.00 95.38 189 GLY A N 1
ATOM 1444 C CA . GLY A 1 189 ? 1.983 12.318 -6.224 1.00 95.38 189 GLY A CA 1
ATOM 1445 C C . GLY A 1 189 ? 1.028 13.127 -5.351 1.00 95.38 189 GLY A C 1
ATOM 1446 O O . GLY A 1 189 ? 0.478 12.596 -4.388 1.00 95.38 189 GLY A O 1
ATOM 1447 N N . LEU A 1 190 ? 0.743 14.375 -5.726 1.00 95.50 190 LEU A N 1
ATOM 1448 C CA . LEU A 1 190 ? -0.194 15.232 -4.999 1.00 95.50 190 LEU A CA 1
ATOM 1449 C C . LEU A 1 190 ? -1.599 14.613 -4.917 1.00 95.50 190 LEU A C 1
ATOM 1451 O O . LEU A 1 190 ? -2.170 14.538 -3.828 1.00 95.50 190 LEU A O 1
ATOM 1455 N N . ALA A 1 191 ? -2.136 14.129 -6.041 1.00 92.06 191 ALA A N 1
ATOM 1456 C CA . ALA A 1 191 ? -3.464 13.519 -6.099 1.00 92.06 191 ALA A CA 1
ATOM 1457 C C . ALA A 1 191 ? -3.558 12.256 -5.229 1.00 92.06 191 ALA A C 1
ATOM 1459 O O . ALA A 1 191 ? -4.467 12.135 -4.405 1.00 92.06 191 ALA A O 1
ATOM 1460 N N . ILE A 1 192 ? -2.590 11.340 -5.353 1.00 91.19 192 ILE A N 1
ATOM 1461 C CA . ILE A 1 192 ? -2.528 10.124 -4.531 1.00 91.19 192 ILE A CA 1
ATOM 1462 C C . ILE A 1 192 ? -2.326 10.482 -3.058 1.00 91.19 192 ILE A C 1
ATOM 1464 O O . ILE A 1 192 ? -2.929 9.844 -2.200 1.00 91.19 192 ILE A O 1
ATOM 1468 N N . GLY A 1 193 ? -1.528 11.505 -2.750 1.00 92.12 193 GLY A N 1
ATOM 1469 C CA . GLY A 1 193 ? -1.360 12.027 -1.398 1.00 92.12 193 GLY A CA 1
ATOM 1470 C C . GLY A 1 193 ? -2.695 12.450 -0.790 1.00 92.12 193 GLY A C 1
ATOM 1471 O O . GLY A 1 193 ? -3.050 11.962 0.278 1.00 92.12 193 GLY A O 1
ATOM 1472 N N . ILE A 1 194 ? -3.477 13.286 -1.482 1.00 90.06 194 ILE A N 1
ATOM 1473 C CA . ILE A 1 194 ? -4.796 13.743 -1.002 1.00 90.06 194 ILE A CA 1
ATOM 1474 C C . ILE A 1 194 ? -5.726 12.552 -0.741 1.00 90.06 194 ILE A C 1
ATOM 1476 O O . ILE A 1 194 ? -6.357 12.474 0.316 1.00 90.06 194 ILE A O 1
ATOM 1480 N N . ILE A 1 195 ? -5.777 11.589 -1.663 1.00 86.06 195 ILE A N 1
ATOM 1481 C CA . ILE A 1 195 ? -6.579 10.364 -1.513 1.00 86.06 195 ILE A CA 1
ATOM 1482 C C . ILE A 1 195 ? -6.090 9.535 -0.314 1.00 86.06 195 ILE A C 1
ATOM 1484 O O . ILE A 1 195 ? -6.889 9.061 0.491 1.00 86.06 195 ILE A O 1
ATOM 1488 N N . SER A 1 196 ? -4.775 9.391 -0.162 1.00 86.50 196 SER A N 1
ATOM 1489 C CA . SER A 1 196 ? -4.144 8.637 0.922 1.00 86.50 196 SER A CA 1
ATOM 1490 C C . SER A 1 196 ? -4.442 9.250 2.291 1.00 86.50 196 SER A C 1
ATOM 1492 O O . SER A 1 196 ? -4.839 8.533 3.208 1.00 86.50 196 SER A O 1
ATOM 1494 N N . GLY A 1 197 ? -4.323 10.574 2.418 1.00 84.19 197 GLY A N 1
ATOM 1495 C CA . GLY A 1 197 ? -4.610 11.298 3.657 1.00 84.19 197 GLY A CA 1
ATOM 1496 C C . GLY A 1 197 ? -6.091 11.305 4.037 1.00 84.19 197 GLY A C 1
ATOM 1497 O O . GLY A 1 197 ? -6.408 11.225 5.216 1.00 84.19 197 GLY A O 1
ATOM 1498 N N . THR A 1 198 ? -6.994 11.360 3.054 1.00 81.88 198 THR A N 1
ATOM 1499 C CA . THR A 1 198 ? -8.451 11.383 3.294 1.00 81.88 198 THR A CA 1
ATOM 1500 C C . THR A 1 198 ? -9.007 10.007 3.646 1.00 81.88 198 THR A C 1
ATOM 1502 O O . THR A 1 198 ? -9.752 9.864 4.612 1.00 81.88 198 THR A O 1
ATOM 1505 N N . LEU A 1 199 ? -8.649 8.981 2.871 1.00 77.44 199 LEU A N 1
ATOM 1506 C CA . LEU A 1 199 ? -9.209 7.633 3.003 1.00 77.44 199 LEU A CA 1
ATOM 1507 C C . LEU A 1 199 ? -8.384 6.723 3.922 1.00 77.44 199 LEU A C 1
ATOM 1509 O O . LEU A 1 199 ? -8.810 5.612 4.235 1.00 77.44 199 LEU A O 1
ATOM 1513 N N . GLY A 1 200 ? -7.189 7.155 4.327 1.00 75.62 200 GLY A N 1
ATOM 1514 C CA . GLY A 1 200 ? -6.257 6.345 5.107 1.00 75.62 200 GLY A CA 1
ATOM 1515 C C . GLY A 1 200 ? -5.684 5.152 4.351 1.00 75.62 200 GLY A C 1
ATOM 1516 O O . GLY A 1 200 ? -5.296 4.174 4.986 1.00 75.62 200 GLY A O 1
ATOM 1517 N N . VAL A 1 201 ? -5.673 5.180 3.017 1.00 77.75 201 VAL A N 1
ATOM 1518 C CA . VAL A 1 201 ? -5.104 4.121 2.163 1.00 77.75 201 VAL A CA 1
ATOM 1519 C C . VAL A 1 201 ? -3.656 4.447 1.807 1.00 77.75 201 VAL A C 1
ATOM 1521 O O . VAL A 1 201 ? -3.272 5.611 1.770 1.00 77.75 201 VAL A O 1
ATOM 1524 N N . ALA A 1 202 ? -2.815 3.443 1.554 1.00 67.69 202 ALA A N 1
ATOM 1525 C CA . ALA A 1 202 ? -1.389 3.682 1.289 1.00 67.69 202 ALA A CA 1
ATOM 1526 C C . ALA A 1 202 ? -1.118 4.248 -0.121 1.00 67.69 202 ALA A C 1
ATOM 1528 O O . ALA A 1 202 ? -0.014 4.741 -0.389 1.00 67.69 202 ALA A O 1
ATOM 1529 N N . GLY A 1 203 ? -2.113 4.162 -1.010 1.00 78.75 203 GLY A N 1
ATOM 1530 C CA . GLY A 1 203 ? -2.117 4.730 -2.352 1.00 78.75 203 GLY A CA 1
ATOM 1531 C C . GLY A 1 203 ? -1.282 3.956 -3.375 1.00 78.75 203 GLY A C 1
ATOM 1532 O O . GLY A 1 203 ? -1.141 4.400 -4.515 1.00 78.75 203 GLY A O 1
ATOM 1533 N N . GLY A 1 204 ? -0.714 2.810 -2.989 1.00 83.44 204 GLY A N 1
ATOM 1534 C CA . GLY A 1 204 ? 0.136 1.993 -3.856 1.00 83.44 204 GLY A CA 1
ATOM 1535 C C . GLY A 1 204 ? -0.641 1.337 -4.998 1.00 83.44 204 GLY A C 1
ATOM 1536 O O . GLY A 1 204 ? -0.125 1.183 -6.096 1.00 83.44 204 GLY A O 1
ATOM 1537 N N . GLU A 1 205 ? -1.905 1.026 -4.762 1.00 83.81 205 GLU A N 1
ATOM 1538 C CA . GLU A 1 205 ? -2.890 0.528 -5.712 1.00 83.81 205 GLU A CA 1
ATOM 1539 C C . GLU A 1 205 ? -3.155 1.507 -6.873 1.00 83.81 205 GLU A C 1
ATOM 1541 O O . GLU A 1 205 ? -3.472 1.074 -7.977 1.00 83.81 205 GLU A O 1
ATOM 1546 N N . PHE A 1 206 ? -2.940 2.812 -6.662 1.00 86.00 206 PHE A N 1
ATOM 1547 C CA . PHE A 1 206 ? -2.971 3.841 -7.715 1.00 86.00 206 PHE A CA 1
ATOM 1548 C C . PHE A 1 206 ? -1.592 4.070 -8.315 1.00 86.00 206 PHE A C 1
ATOM 1550 O O . PHE A 1 206 ? -1.426 4.244 -9.524 1.00 86.00 206 PHE A O 1
ATOM 1557 N N . ARG A 1 207 ? -0.585 4.058 -7.445 1.00 91.19 207 ARG A N 1
ATOM 1558 C CA . ARG A 1 207 ? 0.779 4.409 -7.799 1.00 91.19 207 ARG A CA 1
ATOM 1559 C C . ARG A 1 207 ? 1.442 3.370 -8.687 1.00 91.19 207 ARG A C 1
ATOM 1561 O O . ARG A 1 207 ? 2.097 3.747 -9.647 1.00 91.19 207 ARG A O 1
ATOM 1568 N N . ILE A 1 208 ? 1.271 2.082 -8.394 1.00 92.50 208 ILE A N 1
ATOM 1569 C CA . ILE A 1 208 ? 1.881 0.998 -9.172 1.00 92.50 208 ILE A CA 1
ATOM 1570 C C . ILE A 1 208 ? 1.406 1.041 -10.630 1.00 92.50 208 ILE A C 1
ATOM 1572 O O . ILE A 1 208 ? 2.261 1.076 -11.508 1.00 92.50 208 ILE A O 1
ATOM 1576 N N . PRO A 1 209 ? 0.098 1.126 -10.932 1.00 89.44 209 PRO A N 1
ATOM 1577 C CA . PRO A 1 209 ? -0.352 1.299 -12.308 1.00 89.44 209 PRO A CA 1
ATOM 1578 C C . PRO A 1 209 ? 0.183 2.548 -13.006 1.00 89.44 209 PRO A C 1
ATOM 1580 O O . PRO A 1 209 ? 0.532 2.477 -14.180 1.00 89.44 209 PRO A O 1
ATOM 1583 N N . ALA A 1 210 ? 0.254 3.683 -12.305 1.00 91.06 210 ALA A N 1
ATOM 1584 C CA . ALA A 1 210 ? 0.833 4.903 -12.862 1.00 91.06 210 ALA A CA 1
ATOM 1585 C C . ALA A 1 210 ? 2.317 4.697 -13.207 1.00 91.06 210 ALA A C 1
ATOM 1587 O O . ALA A 1 210 ? 2.746 5.010 -14.312 1.00 91.06 210 ALA A O 1
ATOM 1588 N N . LEU A 1 211 ? 3.082 4.094 -12.297 1.00 92.06 211 LEU A N 1
ATOM 1589 C CA . LEU A 1 211 ? 4.484 3.742 -12.509 1.00 92.06 211 LEU A CA 1
ATOM 1590 C C . LEU A 1 211 ? 4.667 2.765 -13.678 1.00 92.06 211 LEU A C 1
ATOM 1592 O O . LEU A 1 211 ? 5.582 2.952 -14.472 1.00 92.06 211 LEU A O 1
ATOM 1596 N N . ILE A 1 212 ? 3.783 1.777 -13.829 1.00 90.81 212 ILE A N 1
ATOM 1597 C CA . ILE A 1 212 ? 3.844 0.819 -14.941 1.00 90.81 212 ILE A CA 1
ATOM 1598 C C . ILE A 1 212 ? 3.519 1.497 -16.273 1.00 90.81 212 ILE A C 1
ATOM 1600 O O . ILE A 1 212 ? 4.280 1.382 -17.224 1.00 90.81 212 ILE A O 1
ATOM 1604 N N . TYR A 1 213 ? 2.392 2.204 -16.364 1.00 88.44 213 TYR A N 1
ATOM 1605 C CA . TYR A 1 213 ? 1.859 2.630 -17.660 1.00 88.44 213 TYR A CA 1
ATOM 1606 C C . TYR A 1 213 ? 2.282 4.026 -18.109 1.00 88.44 213 TYR A C 1
ATOM 1608 O O . TYR A 1 213 ? 2.280 4.283 -19.307 1.00 88.44 213 TYR A O 1
ATOM 1616 N N . ILE A 1 214 ? 2.599 4.931 -17.181 1.00 89.75 214 ILE A N 1
ATOM 1617 C CA . ILE A 1 214 ? 2.993 6.313 -17.506 1.00 89.75 214 ILE A CA 1
ATOM 1618 C C . ILE A 1 214 ? 4.515 6.426 -17.531 1.00 89.75 214 ILE A C 1
ATOM 1620 O O . ILE A 1 214 ? 5.072 7.040 -18.437 1.00 89.75 214 ILE A O 1
ATOM 1624 N N . PHE A 1 215 ? 5.173 5.798 -16.556 1.00 89.69 215 PHE A N 1
ATOM 1625 C CA . PHE A 1 215 ? 6.623 5.873 -16.369 1.00 89.69 215 PHE A CA 1
ATOM 1626 C C . PHE A 1 215 ? 7.371 4.630 -16.870 1.00 89.69 215 PHE A C 1
ATOM 1628 O O . PHE A 1 215 ? 8.592 4.573 -16.776 1.00 89.69 215 PHE A O 1
ATOM 1635 N N . ASN A 1 216 ? 6.654 3.650 -17.432 1.00 89.06 216 ASN A N 1
ATOM 1636 C CA . ASN A 1 216 ? 7.224 2.461 -18.069 1.00 89.06 216 ASN A CA 1
ATOM 1637 C C . ASN A 1 216 ? 8.112 1.603 -17.140 1.00 89.06 216 ASN A C 1
ATOM 1639 O O . ASN A 1 216 ? 9.120 1.035 -17.564 1.00 89.06 216 ASN A O 1
ATOM 1643 N N . LEU A 1 217 ? 7.754 1.507 -15.856 1.00 90.38 217 LEU A N 1
ATOM 1644 C CA . LEU A 1 217 ? 8.414 0.594 -14.922 1.00 90.38 217 LEU A CA 1
ATOM 1645 C C . LEU A 1 217 ? 7.843 -0.820 -15.054 1.00 90.38 217 LEU A C 1
ATOM 1647 O O . LEU A 1 217 ? 6.640 -1.026 -15.211 1.00 90.38 217 LEU A O 1
ATOM 1651 N N . ASP A 1 218 ? 8.691 -1.829 -14.874 1.00 91.56 218 ASP A N 1
ATOM 1652 C CA . ASP A 1 218 ? 8.194 -3.181 -14.655 1.00 91.56 218 ASP A CA 1
ATOM 1653 C C . ASP A 1 218 ? 7.469 -3.284 -13.299 1.00 91.56 218 ASP A C 1
ATOM 1655 O O . ASP A 1 218 ? 7.738 -2.525 -12.369 1.00 91.56 218 ASP A O 1
ATOM 1659 N N . ILE A 1 219 ? 6.557 -4.252 -13.161 1.00 92.25 219 ILE A N 1
ATOM 1660 C CA . ILE A 1 219 ? 5.732 -4.406 -11.951 1.00 92.25 219 ILE A CA 1
ATOM 1661 C C . ILE A 1 219 ? 6.550 -4.562 -10.660 1.00 92.25 219 ILE A C 1
ATOM 1663 O O . ILE A 1 219 ? 6.125 -4.099 -9.598 1.00 92.25 219 ILE A O 1
ATOM 1667 N N . VAL A 1 220 ? 7.737 -5.176 -10.731 1.00 94.00 220 VAL A N 1
ATOM 1668 C CA . VAL A 1 220 ? 8.588 -5.366 -9.556 1.00 94.00 220 VAL A CA 1
ATOM 1669 C C . VAL A 1 220 ? 9.199 -4.019 -9.168 1.00 94.00 220 VAL A C 1
ATOM 1671 O O . VAL A 1 220 ? 9.018 -3.591 -8.026 1.00 94.00 220 VAL A O 1
ATOM 1674 N N . ALA A 1 221 ? 9.823 -3.300 -10.103 1.00 93.62 221 ALA A N 1
ATOM 1675 C CA . ALA A 1 221 ? 10.360 -1.963 -9.842 1.00 93.62 221 ALA A CA 1
ATOM 1676 C C . ALA A 1 221 ? 9.272 -0.967 -9.405 1.00 93.62 221 ALA A C 1
ATOM 1678 O O . ALA A 1 221 ? 9.465 -0.246 -8.427 1.00 93.62 221 ALA A O 1
ATOM 1679 N N . ALA A 1 222 ? 8.110 -0.968 -10.066 1.00 94.19 222 ALA A N 1
ATOM 1680 C CA . ALA A 1 222 ? 6.966 -0.120 -9.733 1.00 94.19 222 ALA A CA 1
ATOM 1681 C C . ALA A 1 222 ? 6.470 -0.372 -8.304 1.00 94.19 222 ALA A C 1
ATOM 1683 O O . ALA A 1 222 ? 6.219 0.569 -7.550 1.00 94.19 222 ALA A O 1
ATOM 1684 N N . GLY A 1 223 ? 6.386 -1.640 -7.899 1.00 94.44 223 GLY A N 1
ATOM 1685 C CA . GLY A 1 223 ? 6.060 -2.008 -6.529 1.00 94.44 223 GLY A CA 1
ATOM 1686 C C . GLY A 1 223 ? 7.088 -1.489 -5.517 1.00 94.44 223 GLY A C 1
ATOM 1687 O O . GLY A 1 223 ? 6.702 -0.938 -4.490 1.00 94.44 223 GLY A O 1
ATOM 1688 N N . THR A 1 224 ? 8.391 -1.619 -5.787 1.00 95.19 224 THR A N 1
ATOM 1689 C CA . THR A 1 224 ? 9.444 -1.147 -4.867 1.00 95.19 224 THR A CA 1
ATOM 1690 C C . THR A 1 224 ? 9.453 0.380 -4.761 1.00 95.19 224 THR A C 1
ATOM 1692 O O . THR A 1 224 ? 9.475 0.924 -3.656 1.00 95.19 224 THR A O 1
ATOM 1695 N N . ALA A 1 225 ? 9.375 1.072 -5.899 1.00 95.19 225 ALA A N 1
ATOM 1696 C CA . ALA A 1 225 ? 9.274 2.527 -5.982 1.00 95.19 225 ALA A CA 1
ATOM 1697 C C . ALA A 1 225 ? 8.027 3.044 -5.250 1.00 95.19 225 ALA A C 1
ATOM 1699 O O . ALA A 1 225 ? 8.095 4.019 -4.502 1.00 95.19 225 ALA A O 1
ATOM 1700 N N . SER A 1 226 ? 6.895 2.349 -5.389 1.00 95.19 226 SER A N 1
ATOM 1701 C CA . SER A 1 226 ? 5.658 2.707 -4.703 1.00 95.19 226 SER A CA 1
ATOM 1702 C C . SER A 1 226 ? 5.790 2.666 -3.181 1.00 95.19 226 SER A C 1
ATOM 1704 O O . SER A 1 226 ? 5.314 3.587 -2.514 1.00 95.19 226 SER A O 1
ATOM 1706 N N . LEU A 1 227 ? 6.464 1.651 -2.630 1.00 95.44 227 LEU A N 1
ATOM 1707 C CA . LEU A 1 227 ? 6.720 1.554 -1.191 1.00 95.44 227 LEU A CA 1
ATOM 1708 C C . LEU A 1 227 ? 7.553 2.735 -0.686 1.00 95.44 227 LE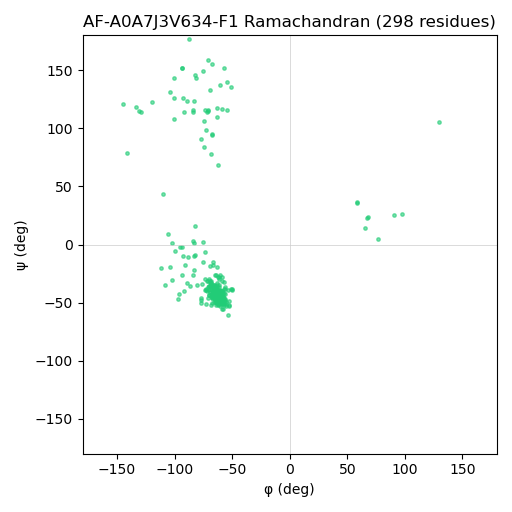U A C 1
ATOM 1710 O O . LEU A 1 227 ? 7.222 3.308 0.352 1.00 95.44 227 LEU A O 1
ATOM 1714 N N . LEU A 1 228 ? 8.583 3.129 -1.439 1.00 94.81 228 LEU A N 1
ATOM 1715 C CA . LEU A 1 228 ? 9.445 4.255 -1.085 1.00 94.81 228 LEU A CA 1
ATOM 1716 C C . LEU A 1 228 ? 8.662 5.575 -1.030 1.00 94.81 228 LEU A C 1
ATOM 1718 O O . LEU A 1 228 ? 8.851 6.346 -0.094 1.00 94.81 228 LEU A O 1
ATOM 1722 N N . VAL A 1 229 ? 7.719 5.787 -1.955 1.00 95.44 229 VAL A N 1
ATOM 1723 C CA . VAL A 1 229 ? 6.798 6.939 -1.913 1.00 95.44 229 VAL A CA 1
ATOM 1724 C C . VAL A 1 229 ? 5.783 6.816 -0.767 1.00 95.44 229 VAL A C 1
ATOM 1726 O O . VAL A 1 229 ? 5.454 7.806 -0.110 1.00 95.44 229 VAL A O 1
ATOM 1729 N N . SER A 1 230 ? 5.271 5.613 -0.491 1.00 94.50 230 SER A N 1
ATOM 1730 C CA . SER A 1 230 ? 4.279 5.390 0.568 1.00 94.50 230 SER A CA 1
ATOM 1731 C C . SER A 1 230 ? 4.822 5.656 1.969 1.00 94.50 230 SER A C 1
ATOM 1733 O O . SER A 1 230 ? 4.057 6.148 2.791 1.00 94.50 230 SER A O 1
ATOM 1735 N N . ILE A 1 231 ? 6.096 5.377 2.264 1.00 95.38 231 ILE A N 1
ATOM 1736 C CA . ILE A 1 231 ? 6.668 5.579 3.609 1.00 95.38 231 ILE A CA 1
ATOM 1737 C C . ILE A 1 231 ? 6.452 7.019 4.119 1.00 95.38 231 ILE A C 1
ATOM 1739 O O . ILE A 1 231 ? 5.759 7.183 5.127 1.00 95.38 231 ILE A O 1
ATOM 1743 N N . PRO A 1 232 ? 6.959 8.075 3.452 1.00 95.25 232 PRO A N 1
ATOM 1744 C CA . PRO A 1 232 ? 6.778 9.440 3.936 1.00 95.25 232 PRO A CA 1
ATOM 1745 C C . PRO A 1 232 ? 5.329 9.936 3.788 1.00 95.25 232 PRO A C 1
ATOM 1747 O O . PRO A 1 232 ? 4.851 10.696 4.629 1.00 95.25 232 PRO A O 1
ATOM 1750 N N . THR A 1 233 ? 4.600 9.469 2.770 1.00 93.69 233 THR A N 1
ATOM 1751 C CA . THR A 1 233 ? 3.191 9.837 2.534 1.00 93.69 233 THR A CA 1
ATOM 1752 C C . THR A 1 233 ? 2.288 9.360 3.672 1.00 93.69 233 THR A C 1
ATOM 1754 O O . THR A 1 233 ? 1.555 10.144 4.275 1.00 93.69 233 THR A O 1
ATOM 1757 N N . VAL A 1 234 ? 2.373 8.071 4.007 1.00 92.44 234 VAL A N 1
ATOM 1758 C CA . VAL A 1 234 ? 1.566 7.447 5.059 1.00 92.44 234 VAL A CA 1
ATOM 1759 C C . VAL A 1 234 ? 2.006 7.946 6.432 1.00 92.44 234 VAL A C 1
ATOM 1761 O O . VAL A 1 234 ? 1.152 8.170 7.285 1.00 92.44 234 VAL A O 1
ATOM 1764 N N . ALA A 1 235 ? 3.305 8.196 6.643 1.00 94.44 235 ALA A N 1
ATOM 1765 C CA . ALA A 1 235 ? 3.787 8.832 7.866 1.00 94.44 235 ALA A CA 1
ATOM 1766 C C . ALA A 1 235 ? 3.172 10.228 8.061 1.00 94.44 235 ALA A C 1
ATOM 1768 O O . ALA A 1 235 ? 2.658 10.509 9.140 1.00 94.44 235 ALA A O 1
ATOM 1769 N N . SER A 1 236 ? 3.145 11.068 7.019 1.00 92.62 236 SER A N 1
ATOM 1770 C CA . SER A 1 236 ? 2.510 12.396 7.051 1.00 92.62 236 SER A CA 1
ATOM 1771 C C . SER A 1 236 ? 1.023 12.315 7.430 1.00 92.62 236 SER A C 1
ATOM 1773 O O . SER A 1 236 ? 0.584 12.960 8.388 1.00 92.62 236 SER A O 1
ATOM 1775 N N . GLY A 1 237 ? 0.260 11.448 6.752 1.00 87.31 237 GLY A N 1
ATOM 1776 C CA . GLY A 1 237 ? -1.158 11.226 7.056 1.00 87.31 237 GLY A CA 1
ATOM 1777 C C . GLY A 1 237 ? -1.385 10.682 8.472 1.00 87.31 237 GLY A C 1
ATOM 1778 O O . GLY A 1 237 ? -2.241 11.185 9.204 1.00 87.31 237 GLY A O 1
ATOM 1779 N N . PHE A 1 238 ? -0.586 9.699 8.900 1.00 90.25 238 PHE A N 1
ATOM 1780 C CA . PHE A 1 238 ? -0.672 9.122 10.243 1.00 90.25 238 PHE A CA 1
ATOM 1781 C C . PHE A 1 238 ? -0.379 10.160 11.327 1.00 90.25 238 PHE A C 1
ATOM 1783 O O . PHE A 1 238 ? -1.146 10.267 12.281 1.00 90.25 238 PHE A O 1
ATOM 1790 N N . LEU A 1 239 ? 0.690 10.950 11.181 1.00 91.06 239 LEU A N 1
ATOM 1791 C CA . LEU A 1 239 ? 1.052 11.993 12.143 1.00 91.06 239 LEU A CA 1
ATOM 1792 C C . LEU A 1 239 ? -0.080 13.008 12.304 1.00 91.06 239 LEU A C 1
ATOM 1794 O O . LEU A 1 239 ? -0.406 13.401 13.428 1.00 91.06 239 LEU A O 1
ATOM 1798 N N . LYS A 1 240 ? -0.738 13.380 11.200 1.00 88.00 240 LYS A N 1
ATOM 1799 C CA . LYS A 1 240 ? -1.887 14.278 11.256 1.00 88.00 240 LYS A CA 1
ATOM 1800 C C . LYS A 1 240 ? -3.070 13.633 11.983 1.00 88.00 240 LYS A C 1
ATOM 1802 O O . LYS A 1 240 ? -3.587 14.235 12.923 1.00 88.00 240 LYS A O 1
ATOM 1807 N N . HIS A 1 241 ? -3.452 12.406 11.644 1.00 81.94 241 HIS A N 1
ATOM 1808 C CA . HIS A 1 241 ? -4.518 11.678 12.346 1.00 81.94 241 HIS A CA 1
ATOM 1809 C C . HIS A 1 241 ? -4.221 11.427 13.830 1.00 81.94 241 HIS A C 1
ATOM 1811 O O . HIS A 1 241 ? -5.117 11.522 14.673 1.00 81.94 241 HIS A O 1
ATOM 1817 N N . HIS A 1 242 ? -2.961 11.165 14.170 1.00 86.19 242 HIS A N 1
ATOM 1818 C CA . HIS A 1 242 ? -2.513 11.016 15.545 1.00 86.19 242 HIS A CA 1
ATOM 1819 C C . HIS A 1 242 ? -2.646 12.332 16.323 1.00 86.19 242 HIS A C 1
ATOM 1821 O O . HIS A 1 242 ? -3.176 12.332 17.435 1.00 86.19 242 HIS A O 1
ATOM 1827 N N . SER A 1 243 ? -2.265 13.463 15.714 1.00 82.62 243 SER A N 1
ATOM 1828 C CA . SER A 1 243 ? -2.426 14.795 16.318 1.00 82.62 243 SER A CA 1
ATOM 1829 C C . SER A 1 243 ? -3.889 15.157 16.603 1.00 82.62 243 SER A C 1
ATOM 1831 O O . SER A 1 243 ? -4.168 15.876 17.559 1.00 82.62 243 SER A O 1
ATOM 1833 N N . MET A 1 244 ? -4.828 14.606 15.825 1.00 79.12 244 MET A N 1
ATOM 1834 C CA . MET A 1 244 ? -6.274 14.796 16.001 1.00 79.12 244 MET A CA 1
ATOM 1835 C C . MET A 1 244 ? -6.888 13.835 17.037 1.00 79.12 244 MET A C 1
ATOM 1837 O O . MET A 1 244 ? -8.091 13.863 17.263 1.00 79.12 244 MET A O 1
ATOM 1841 N N . ARG A 1 245 ? -6.072 13.001 17.704 1.00 83.69 245 ARG A N 1
ATOM 1842 C CA . ARG A 1 245 ? -6.486 12.048 18.755 1.00 83.69 245 ARG A CA 1
ATOM 1843 C C . ARG A 1 245 ? -7.534 11.019 18.307 1.00 83.69 245 ARG A C 1
ATOM 1845 O O . ARG A 1 245 ? -8.363 10.589 19.096 1.00 83.69 245 ARG A O 1
ATOM 1852 N N . HIS A 1 246 ? -7.444 10.548 17.064 1.00 79.50 246 HIS A N 1
ATOM 1853 C CA . HIS A 1 246 ? -8.386 9.567 16.497 1.00 79.50 246 HIS A CA 1
ATOM 1854 C C . HIS A 1 246 ? -8.232 8.125 17.027 1.00 79.50 246 HIS A C 1
ATOM 1856 O O . HIS A 1 246 ? -9.021 7.246 16.671 1.00 79.50 246 HIS A O 1
ATOM 1862 N N . MET A 1 247 ? -7.203 7.851 17.839 1.00 84.38 247 MET A N 1
ATOM 1863 C CA . MET A 1 247 ? -6.918 6.524 18.391 1.00 84.38 247 MET A CA 1
ATOM 1864 C C . MET A 1 247 ? -6.957 6.528 19.916 1.00 84.38 247 MET A C 1
ATOM 1866 O O . MET A 1 247 ? -6.161 7.205 20.567 1.00 84.38 247 MET A O 1
ATOM 1870 N N . ASN A 1 248 ? -7.815 5.676 20.471 1.00 85.50 248 ASN A N 1
ATOM 1871 C CA . ASN A 1 248 ? -7.836 5.351 21.891 1.00 85.50 248 ASN A CA 1
ATOM 1872 C C . ASN A 1 248 ? -6.891 4.184 22.236 1.00 85.50 248 ASN A C 1
ATOM 1874 O O . ASN A 1 248 ? -6.255 3.578 21.369 1.00 85.50 248 ASN A O 1
ATOM 1878 N N . ARG A 1 249 ? -6.794 3.847 23.529 1.00 84.81 249 ARG A N 1
ATOM 1879 C CA . ARG A 1 249 ? -5.895 2.791 24.031 1.00 84.81 249 ARG A CA 1
ATOM 1880 C C . ARG A 1 249 ? -6.150 1.431 23.370 1.00 84.81 249 ARG A C 1
ATOM 1882 O O . ARG A 1 249 ? -5.200 0.717 23.058 1.00 84.81 249 ARG A O 1
ATOM 1889 N N . ASN A 1 250 ? -7.411 1.086 23.121 1.00 85.50 250 ASN A N 1
ATOM 1890 C CA . ASN A 1 250 ? -7.777 -0.205 22.537 1.00 85.50 250 ASN A CA 1
ATOM 1891 C C . ASN A 1 250 ? -7.410 -0.268 21.051 1.00 85.50 250 ASN A C 1
ATOM 1893 O O . ASN A 1 250 ? -6.888 -1.283 20.586 1.00 85.50 250 ASN A O 1
ATOM 1897 N N . ALA A 1 251 ? -7.588 0.838 20.327 1.00 88.38 251 ALA A N 1
ATOM 1898 C CA . ALA A 1 251 ? -7.140 0.980 18.948 1.00 88.38 251 ALA A CA 1
ATOM 1899 C C . ALA A 1 251 ? -5.618 0.822 18.817 1.00 88.38 251 ALA A C 1
ATOM 1901 O O . ALA A 1 251 ? -5.159 0.158 17.892 1.00 88.38 251 ALA A O 1
ATOM 1902 N N . TRP A 1 252 ? -4.836 1.351 19.765 1.00 90.62 252 TRP A N 1
ATOM 1903 C CA . TRP A 1 252 ? -3.383 1.148 19.807 1.00 90.62 252 TRP A CA 1
ATOM 1904 C C . TRP A 1 252 ? -2.988 -0.322 19.954 1.00 90.62 252 TRP A C 1
ATOM 1906 O O . TRP A 1 252 ? -2.126 -0.797 19.217 1.00 90.62 252 TRP A O 1
ATOM 1916 N N . PHE A 1 253 ? -3.644 -1.068 20.846 1.00 90.62 253 PHE A N 1
ATOM 1917 C CA . PHE A 1 253 ? -3.387 -2.505 20.992 1.00 90.62 253 PHE A CA 1
ATOM 1918 C C . PHE A 1 253 ? -3.707 -3.289 19.712 1.00 90.62 253 PHE A C 1
ATOM 1920 O O . PHE A 1 253 ? -2.916 -4.138 19.290 1.00 90.62 253 PHE A O 1
ATOM 1927 N N . ILE A 1 254 ? -4.833 -2.989 19.056 1.00 92.94 254 ILE A N 1
ATOM 1928 C CA . ILE A 1 254 ? -5.174 -3.589 17.757 1.00 92.94 254 ILE A CA 1
ATOM 1929 C C . ILE A 1 254 ? -4.139 -3.208 16.695 1.00 92.94 254 ILE A C 1
ATOM 1931 O O . ILE A 1 254 ? -3.679 -4.076 15.959 1.00 92.94 254 ILE A O 1
ATOM 1935 N N . ALA A 1 255 ? -3.727 -1.941 16.635 1.00 94.62 255 ALA A N 1
ATOM 1936 C CA . ALA A 1 255 ? -2.752 -1.485 15.657 1.00 94.62 255 ALA A CA 1
ATOM 1937 C C . ALA A 1 255 ? -1.405 -2.192 15.824 1.00 94.62 255 ALA A C 1
ATOM 1939 O O . ALA A 1 255 ? -0.858 -2.680 14.841 1.00 94.62 255 ALA A O 1
ATOM 1940 N N . ILE A 1 256 ? -0.891 -2.313 17.050 1.00 95.25 256 ILE A N 1
ATOM 1941 C CA . ILE A 1 256 ? 0.388 -2.981 17.328 1.00 95.25 256 ILE A CA 1
ATOM 1942 C C . ILE A 1 256 ? 0.318 -4.467 16.953 1.00 95.25 256 ILE A C 1
ATOM 1944 O O . ILE A 1 256 ? 1.190 -4.969 16.245 1.00 95.25 256 ILE A O 1
ATOM 1948 N N . THR A 1 257 ? -0.737 -5.167 17.377 1.00 95.50 257 THR A N 1
ATOM 1949 C CA . THR A 1 257 ? -0.902 -6.606 17.098 1.00 95.50 257 THR A CA 1
ATOM 1950 C C . THR A 1 257 ? -1.079 -6.889 15.608 1.00 95.50 257 THR A C 1
ATOM 1952 O O . THR A 1 257 ? -0.435 -7.788 15.065 1.00 95.50 257 THR A O 1
ATOM 1955 N N . MET A 1 258 ? -1.889 -6.086 14.917 1.00 96.81 258 MET A N 1
ATOM 1956 C CA . MET A 1 258 ? -2.061 -6.186 13.470 1.00 96.81 258 MET A CA 1
ATOM 1957 C C . MET A 1 258 ? -0.777 -5.826 12.720 1.00 96.81 258 MET A C 1
ATOM 1959 O O . MET A 1 258 ? -0.453 -6.484 11.734 1.00 96.81 258 MET A O 1
ATOM 1963 N N . SER A 1 259 ? -0.025 -4.828 13.194 1.00 97.00 259 SER A N 1
ATOM 1964 C CA . SER A 1 259 ? 1.262 -4.432 12.610 1.00 97.00 259 SER A CA 1
ATOM 1965 C C . SER A 1 259 ? 2.291 -5.542 12.719 1.00 97.00 259 SER A C 1
ATOM 1967 O O . SER A 1 259 ? 2.944 -5.835 11.728 1.00 97.00 259 SER A O 1
ATOM 1969 N N . ALA A 1 260 ? 2.391 -6.217 13.866 1.00 97.44 260 ALA A N 1
ATOM 1970 C CA . ALA A 1 260 ? 3.296 -7.351 14.027 1.00 97.44 260 ALA A CA 1
ATOM 1971 C C . ALA A 1 260 ? 3.001 -8.457 13.000 1.00 97.44 260 ALA A C 1
ATOM 1973 O O . ALA A 1 260 ? 3.904 -8.906 12.294 1.00 97.44 260 ALA A O 1
ATOM 1974 N N . GLY A 1 261 ? 1.726 -8.834 12.849 1.00 97.56 261 GLY A N 1
ATOM 1975 C CA . GLY A 1 261 ? 1.310 -9.781 11.815 1.00 97.56 261 GLY A CA 1
ATOM 1976 C C . GLY A 1 261 ? 1.641 -9.268 10.414 1.00 97.56 261 GLY A C 1
ATOM 1977 O O . GLY A 1 261 ? 2.256 -9.978 9.621 1.00 97.56 261 GLY A O 1
ATOM 1978 N N . SER A 1 262 ? 1.295 -8.013 10.116 1.00 97.06 262 SER A N 1
ATOM 1979 C CA . SER A 1 262 ? 1.462 -7.433 8.782 1.00 97.06 262 SER A CA 1
ATOM 1980 C C . SER A 1 262 ? 2.910 -7.226 8.376 1.00 97.06 262 SER A C 1
ATOM 1982 O O . SER A 1 262 ? 3.227 -7.480 7.223 1.00 97.06 262 SER A O 1
ATOM 1984 N N . MET A 1 263 ? 3.803 -6.873 9.299 1.00 97.88 263 MET A N 1
ATOM 1985 C CA . MET A 1 263 ? 5.243 -6.796 9.051 1.00 97.88 263 MET A CA 1
ATOM 1986 C C . MET A 1 263 ? 5.832 -8.169 8.728 1.00 97.88 263 MET A C 1
ATOM 1988 O O . MET A 1 263 ? 6.584 -8.288 7.764 1.00 97.88 263 MET A O 1
ATOM 1992 N N . LEU A 1 264 ? 5.465 -9.209 9.488 1.00 98.06 264 LEU A N 1
ATOM 1993 C CA . LEU A 1 264 ? 5.907 -10.579 9.211 1.00 98.06 264 LEU A CA 1
ATOM 1994 C C . LEU A 1 264 ? 5.404 -11.047 7.846 1.00 98.06 264 LEU A C 1
ATOM 1996 O O . LEU A 1 264 ? 6.188 -11.513 7.021 1.00 98.06 264 LEU A O 1
ATOM 2000 N N . GLY A 1 265 ? 4.111 -10.861 7.580 1.00 97.50 265 GLY A N 1
ATOM 2001 C CA . GLY A 1 265 ? 3.516 -11.180 6.288 1.00 97.50 265 GLY A CA 1
ATOM 2002 C C . GLY A 1 265 ? 4.190 -10.422 5.146 1.00 97.50 265 GLY A C 1
ATOM 2003 O O . GLY A 1 265 ? 4.602 -11.033 4.169 1.00 97.50 265 GLY A O 1
ATOM 2004 N N . ALA A 1 266 ? 4.367 -9.109 5.294 1.00 97.25 266 ALA A N 1
ATOM 2005 C CA . ALA A 1 266 ? 5.032 -8.240 4.327 1.00 97.25 266 ALA A CA 1
ATOM 2006 C C . ALA A 1 266 ? 6.444 -8.696 4.008 1.00 97.25 266 ALA A C 1
ATOM 2008 O O . ALA A 1 266 ? 6.806 -8.791 2.839 1.00 97.25 266 ALA A O 1
ATOM 2009 N N . PHE A 1 267 ? 7.228 -9.012 5.033 1.00 97.31 267 PHE A N 1
ATOM 2010 C CA . PHE A 1 267 ? 8.586 -9.495 4.853 1.00 97.31 267 PHE A CA 1
ATOM 2011 C C . PHE A 1 267 ? 8.608 -10.822 4.083 1.00 97.31 267 PHE A C 1
ATOM 2013 O O . PHE A 1 267 ? 9.395 -10.989 3.148 1.00 97.31 267 PHE A O 1
ATOM 2020 N N . VAL A 1 268 ? 7.707 -11.751 4.420 1.00 97.56 268 VAL A N 1
ATOM 2021 C CA . VAL A 1 268 ? 7.555 -13.023 3.700 1.00 97.56 268 VAL A CA 1
ATOM 2022 C C . VAL A 1 268 ? 7.137 -12.774 2.250 1.00 97.56 268 VAL A C 1
ATOM 2024 O O . VAL A 1 268 ? 7.826 -13.231 1.347 1.00 97.56 268 VAL A O 1
ATOM 2027 N N . GLY A 1 269 ? 6.079 -12.003 2.000 1.00 96.44 269 GLY A N 1
ATOM 2028 C CA . GLY A 1 269 ? 5.601 -11.693 0.649 1.00 96.44 269 GLY A CA 1
ATOM 2029 C C . GLY A 1 269 ? 6.666 -11.012 -0.210 1.00 96.44 269 GLY A C 1
ATOM 2030 O O . GLY A 1 269 ? 6.954 -11.456 -1.320 1.00 96.44 269 GLY A O 1
ATOM 2031 N N . ALA A 1 270 ? 7.329 -9.993 0.339 1.00 96.75 270 ALA A N 1
ATOM 2032 C CA . ALA A 1 270 ? 8.412 -9.268 -0.320 1.00 96.75 270 ALA A CA 1
ATOM 2033 C C . ALA A 1 270 ? 9.610 -10.163 -0.661 1.00 96.75 270 ALA A C 1
ATOM 2035 O O . ALA A 1 270 ? 10.291 -9.915 -1.654 1.00 96.75 270 ALA A O 1
ATOM 2036 N N . SER A 1 271 ? 9.851 -11.222 0.120 1.00 97.06 271 SER A N 1
ATOM 2037 C CA . SER A 1 271 ? 10.920 -12.189 -0.153 1.00 97.06 271 SER A CA 1
ATOM 2038 C C . SER A 1 271 ? 10.721 -12.952 -1.460 1.00 97.06 271 SER A C 1
ATOM 2040 O O . SER A 1 271 ? 11.703 -13.387 -2.053 1.00 97.06 271 SER A O 1
ATOM 2042 N N . TYR A 1 272 ? 9.476 -13.092 -1.917 1.00 96.50 272 TYR A N 1
ATOM 2043 C CA . TYR A 1 272 ? 9.133 -13.793 -3.153 1.00 96.50 272 TYR A CA 1
ATOM 2044 C C . TYR A 1 272 ? 8.886 -12.846 -4.337 1.00 96.50 272 TYR A C 1
ATOM 2046 O O . TYR A 1 272 ? 8.745 -13.313 -5.465 1.00 96.50 272 TYR A O 1
ATOM 2054 N N . ALA A 1 273 ? 8.894 -11.524 -4.125 1.00 93.00 273 ALA A N 1
ATOM 2055 C CA . ALA A 1 273 ? 8.582 -10.534 -5.161 1.00 93.00 273 ALA A CA 1
ATOM 2056 C C . ALA A 1 273 ? 9.555 -10.550 -6.356 1.00 93.00 273 ALA A C 1
ATOM 2058 O O . ALA A 1 273 ? 9.166 -10.186 -7.460 1.00 93.00 273 ALA A O 1
ATOM 2059 N N . GLY A 1 274 ? 10.811 -10.960 -6.145 1.00 91.00 274 GLY A N 1
ATOM 2060 C CA . GLY A 1 274 ? 11.807 -11.103 -7.216 1.00 91.00 274 GLY A CA 1
ATOM 2061 C C . GLY A 1 274 ? 11.809 -12.471 -7.909 1.00 91.00 274 GLY A C 1
ATOM 2062 O O . GLY A 1 274 ? 12.480 -12.628 -8.922 1.00 91.00 274 GLY A O 1
ATOM 2063 N N . VAL A 1 275 ? 11.090 -13.457 -7.360 1.00 93.12 275 VAL A N 1
ATOM 2064 C CA . VAL A 1 275 ? 11.108 -14.855 -7.831 1.00 93.12 275 VAL A CA 1
ATOM 2065 C C . VAL A 1 275 ? 9.803 -15.226 -8.534 1.00 93.12 275 VAL A C 1
ATOM 2067 O O . VAL A 1 275 ? 9.811 -15.996 -9.490 1.00 93.12 275 VAL A O 1
ATOM 2070 N N . ILE A 1 276 ? 8.671 -14.682 -8.080 1.00 93.56 276 ILE A N 1
ATOM 2071 C CA . ILE A 1 276 ? 7.376 -14.914 -8.723 1.00 93.56 276 ILE A CA 1
ATOM 2072 C C . ILE A 1 276 ? 7.343 -14.215 -10.085 1.00 93.56 276 ILE A C 1
ATOM 2074 O O . ILE A 1 276 ? 7.708 -13.047 -10.211 1.00 93.56 276 ILE A O 1
ATOM 2078 N N . GLY A 1 277 ? 6.878 -14.943 -11.105 1.00 92.25 277 GLY A N 1
ATOM 2079 C CA . GLY A 1 277 ? 6.762 -14.433 -12.468 1.00 92.25 277 GLY A CA 1
ATOM 2080 C C . GLY A 1 277 ? 5.942 -13.143 -12.540 1.00 92.25 277 GLY A C 1
ATOM 2081 O O . GLY A 1 277 ? 4.911 -13.004 -11.876 1.00 92.25 277 GLY A O 1
ATOM 2082 N N . LYS A 1 278 ? 6.392 -12.201 -13.378 1.00 91.56 278 LYS A N 1
ATOM 2083 C CA . LYS A 1 278 ? 5.767 -10.876 -13.535 1.00 91.56 278 LYS A CA 1
ATOM 2084 C C . LYS A 1 278 ? 4.286 -10.975 -13.907 1.00 91.56 278 LYS A C 1
ATOM 2086 O O . LYS A 1 278 ? 3.485 -10.203 -13.393 1.00 91.56 278 LYS A O 1
ATOM 2091 N N . ASP A 1 279 ? 3.923 -11.961 -14.718 1.00 92.31 279 ASP A N 1
ATOM 2092 C CA . ASP A 1 279 ? 2.540 -12.212 -15.129 1.00 92.31 279 ASP A CA 1
ATOM 2093 C C . ASP A 1 279 ? 1.650 -12.608 -13.954 1.00 92.31 279 ASP A C 1
ATOM 2095 O O . ASP A 1 279 ? 0.563 -12.064 -13.785 1.00 92.31 279 ASP A O 1
ATOM 2099 N N . ILE A 1 280 ? 2.142 -13.474 -13.064 1.00 92.69 280 ILE A N 1
ATOM 2100 C CA . ILE A 1 280 ? 1.420 -13.849 -11.842 1.00 92.69 280 ILE A CA 1
ATOM 2101 C C . ILE A 1 280 ? 1.231 -12.616 -10.953 1.00 92.69 280 ILE A C 1
ATOM 2103 O O . ILE A 1 280 ? 0.135 -12.394 -10.442 1.00 92.69 280 ILE A O 1
ATOM 2107 N N . LEU A 1 281 ? 2.266 -11.783 -10.794 1.00 89.81 281 LEU A N 1
ATOM 2108 C CA . LEU A 1 281 ? 2.156 -10.536 -10.030 1.00 89.81 281 LEU A CA 1
ATOM 2109 C C . LEU A 1 281 ? 1.116 -9.583 -10.634 1.00 89.81 281 LEU A C 1
ATOM 2111 O O . LEU A 1 281 ? 0.352 -8.975 -9.883 1.00 89.81 281 LEU A O 1
ATOM 2115 N N . LYS A 1 282 ? 1.048 -9.483 -11.969 1.00 89.88 282 LYS A N 1
ATOM 2116 C CA . LYS A 1 282 ? 0.044 -8.680 -12.681 1.00 89.88 282 LYS A CA 1
ATOM 2117 C C . LYS A 1 282 ? -1.367 -9.213 -12.429 1.00 89.88 282 LYS A C 1
ATOM 2119 O O . LYS A 1 282 ? -2.230 -8.446 -12.007 1.00 89.88 282 LYS A O 1
ATOM 2124 N N . VAL A 1 283 ? -1.595 -10.520 -12.581 1.00 92.50 283 VAL A N 1
ATOM 2125 C CA . VAL A 1 283 ? -2.897 -11.146 -12.286 1.00 92.50 283 VAL A CA 1
ATOM 2126 C C . VAL A 1 283 ? -3.303 -10.911 -10.832 1.00 92.50 283 VAL A C 1
ATOM 2128 O O . VAL A 1 283 ? -4.427 -10.485 -10.571 1.00 92.50 283 VAL A O 1
ATOM 2131 N N . LEU A 1 284 ? -2.391 -11.134 -9.881 1.00 90.19 284 LEU A N 1
ATOM 2132 C CA . LEU A 1 284 ? -2.660 -10.929 -8.458 1.00 90.19 284 LEU A CA 1
ATOM 2133 C C . LEU A 1 284 ? -3.022 -9.475 -8.154 1.00 90.19 284 LEU A C 1
ATOM 2135 O O . LEU A 1 284 ? -4.022 -9.236 -7.478 1.00 90.19 284 LEU A O 1
ATOM 2139 N N . LEU A 1 285 ? -2.255 -8.512 -8.675 1.00 86.19 285 LEU A N 1
ATOM 2140 C CA . LEU A 1 285 ? -2.573 -7.093 -8.543 1.00 86.19 285 LEU A CA 1
ATOM 2141 C C . LEU A 1 285 ? -3.944 -6.789 -9.155 1.00 86.19 285 LEU A C 1
ATOM 2143 O O . LEU A 1 285 ? -4.777 -6.194 -8.480 1.00 86.19 285 LEU A O 1
ATOM 2147 N N . GLY A 1 286 ? -4.224 -7.253 -10.373 1.00 87.94 286 GLY A N 1
ATOM 2148 C CA . GLY A 1 286 ? -5.508 -7.039 -11.039 1.00 87.94 286 GLY A CA 1
ATOM 2149 C C . GLY A 1 286 ? -6.704 -7.553 -10.234 1.00 87.94 286 GLY A C 1
ATOM 2150 O O . GLY A 1 286 ? -7.658 -6.812 -9.989 1.00 87.94 286 GLY A O 1
ATOM 2151 N N . VAL A 1 287 ? -6.621 -8.791 -9.737 1.00 88.81 287 VAL A N 1
ATOM 2152 C CA . VAL A 1 287 ? -7.645 -9.400 -8.871 1.00 88.81 287 VAL A CA 1
ATOM 2153 C C . VAL A 1 287 ? -7.839 -8.584 -7.596 1.00 88.81 287 VAL A C 1
ATOM 2155 O O . VAL A 1 287 ? -8.971 -8.309 -7.199 1.00 88.81 287 VAL A O 1
ATOM 2158 N N . ILE A 1 288 ? -6.748 -8.157 -6.966 1.00 84.44 288 ILE A N 1
ATOM 2159 C CA . ILE A 1 288 ? -6.772 -7.334 -5.757 1.00 84.44 288 ILE A CA 1
ATOM 2160 C C . ILE A 1 288 ? -7.480 -5.998 -6.029 1.00 84.44 288 ILE A C 1
ATOM 2162 O O . ILE A 1 288 ? -8.420 -5.663 -5.309 1.00 84.44 288 ILE A O 1
ATOM 2166 N N . LEU A 1 289 ? -7.143 -5.272 -7.097 1.00 83.75 289 LEU A N 1
ATOM 2167 C CA . LEU A 1 289 ? -7.792 -3.989 -7.410 1.00 83.75 289 LEU A CA 1
ATOM 2168 C C . LEU A 1 289 ? -9.305 -4.134 -7.661 1.00 83.75 289 LEU A C 1
ATOM 2170 O O . LEU A 1 289 ? -10.107 -3.326 -7.175 1.00 83.75 289 LEU A O 1
ATOM 2174 N N . VAL A 1 290 ? -9.721 -5.199 -8.353 1.00 86.12 290 VAL A N 1
ATOM 2175 C CA . VAL A 1 290 ? -11.145 -5.482 -8.594 1.00 86.12 290 VAL A CA 1
ATOM 2176 C C . VAL A 1 290 ? -11.865 -5.840 -7.289 1.00 86.12 290 VAL A C 1
ATOM 2178 O O . VAL A 1 290 ? -12.933 -5.294 -7.001 1.00 86.12 290 VAL A O 1
ATOM 2181 N N . LEU A 1 291 ? -11.278 -6.700 -6.452 1.00 82.44 291 LEU A N 1
ATOM 2182 C CA . LEU A 1 291 ? -11.863 -7.075 -5.160 1.00 82.44 291 LEU A CA 1
ATOM 2183 C C . LEU A 1 291 ? -11.973 -5.883 -4.201 1.00 82.44 291 LEU A C 1
ATOM 2185 O O . LEU A 1 291 ? -12.992 -5.750 -3.513 1.00 82.44 291 LEU A O 1
ATOM 2189 N N . ALA A 1 292 ? -10.966 -5.006 -4.172 1.00 73.38 292 ALA A N 1
ATOM 2190 C CA . ALA A 1 292 ? -10.994 -3.767 -3.398 1.00 73.38 292 ALA A CA 1
ATOM 2191 C C . ALA A 1 292 ? -12.179 -2.884 -3.820 1.00 73.38 292 ALA A C 1
ATOM 2193 O O . ALA A 1 292 ? -12.923 -2.389 -2.971 1.00 73.38 292 ALA A O 1
ATOM 2194 N N . THR A 1 293 ? -12.428 -2.777 -5.128 1.00 73.94 293 THR A N 1
ATOM 2195 C CA . THR A 1 293 ? -13.564 -2.017 -5.665 1.00 73.94 293 THR A CA 1
ATOM 2196 C C . THR A 1 293 ? -14.908 -2.591 -5.239 1.00 73.94 293 THR A C 1
ATOM 2198 O O . THR A 1 293 ? -15.758 -1.856 -4.732 1.00 73.94 293 THR A O 1
ATOM 2201 N N . VAL A 1 294 ? -15.110 -3.902 -5.403 1.00 73.62 294 VAL A N 1
ATOM 2202 C CA . VAL A 1 294 ? -16.374 -4.551 -5.020 1.00 73.62 294 VAL A CA 1
ATOM 2203 C C . VAL A 1 294 ? -16.671 -4.283 -3.548 1.00 73.62 294 VAL A C 1
ATOM 2205 O O . VAL A 1 294 ? -17.796 -3.931 -3.201 1.00 73.62 294 VAL A O 1
ATOM 2208 N N . ARG A 1 295 ? -15.663 -4.370 -2.674 1.00 68.25 295 ARG A N 1
ATOM 2209 C CA . ARG A 1 295 ? -15.823 -4.090 -1.240 1.00 68.25 295 ARG A CA 1
ATOM 2210 C C . ARG A 1 295 ? -16.145 -2.630 -0.940 1.00 68.25 295 ARG A C 1
ATOM 2212 O O . ARG A 1 295 ? -16.944 -2.387 -0.044 1.00 68.25 295 ARG A O 1
ATOM 2219 N N . MET A 1 296 ? -15.566 -1.693 -1.684 1.00 66.81 296 MET A N 1
ATOM 2220 C CA . MET A 1 296 ? -15.818 -0.262 -1.515 1.00 66.81 296 MET A CA 1
ATOM 2221 C C . MET A 1 296 ? -17.216 0.167 -1.989 1.00 66.81 296 MET A C 1
ATOM 2223 O O . MET A 1 296 ? -17.781 1.102 -1.433 1.00 66.81 296 MET A O 1
ATOM 2227 N N . VAL A 1 297 ? -17.782 -0.502 -3.001 1.00 68.69 297 VAL A N 1
ATOM 2228 C CA . VAL A 1 297 ? -19.101 -0.159 -3.571 1.00 68.69 297 VAL A CA 1
ATOM 2229 C C . VAL A 1 297 ? -20.254 -0.884 -2.869 1.00 68.69 297 VAL A C 1
ATOM 2231 O O . VAL A 1 297 ? -21.348 -0.338 -2.762 1.00 68.69 297 VAL A O 1
ATOM 2234 N N . THR A 1 298 ? -20.038 -2.112 -2.387 1.00 57.94 298 THR A N 1
ATOM 2235 C CA . THR A 1 298 ? -21.121 -2.966 -1.856 1.00 57.94 298 THR A CA 1
ATOM 2236 C C . THR A 1 298 ? -21.511 -2.692 -0.406 1.00 57.94 298 THR A C 1
ATOM 2238 O O . THR A 1 298 ? -22.529 -3.221 0.040 1.00 57.94 298 THR A O 1
ATOM 2241 N N . LYS A 1 299 ? -20.752 -1.885 0.344 1.00 49.69 299 LYS A N 1
ATOM 2242 C CA . LYS A 1 299 ? -21.116 -1.517 1.717 1.00 49.69 299 LYS A CA 1
ATOM 2243 C C . LYS A 1 299 ? -20.956 -0.008 1.948 1.00 49.69 299 LYS A C 1
ATOM 2245 O O . LYS A 1 299 ? -19.840 0.480 1.771 1.00 49.69 299 LYS A O 1
ATOM 2250 N N . PRO A 1 300 ? -22.057 0.703 2.269 1.00 38.28 300 PRO A N 1
ATOM 2251 C CA . PRO A 1 300 ? -22.053 2.145 2.504 1.00 38.28 300 PRO A CA 1
ATOM 2252 C C . PRO A 1 300 ? -21.211 2.537 3.720 1.00 38.28 300 PRO A C 1
ATOM 2254 O O . PRO A 1 300 ? -21.191 1.757 4.701 1.00 38.28 300 PRO A O 1
#

pLDDT: mean 80.52, std 18.93, range [27.88, 98.06]